Protein AF-A0A946HG63-F1 (afdb_monomer)

Radius of gyration: 29.54 Å; Cα contacts (8 Å, |Δi|>4): 382; chains: 1; bounding box: 55×40×93 Å

Secondary structure (DSSP, 8-state):
-----S-----TT---EEEEETTTTEEEEE-TTHHHHHHHH-SS-HHHHHHTS---SSTTS---EEEE-SSSEEEEEEEE--SSTT--EEEEEEEE---S------HHHHHHHHHHHHHHHHHHHHHHHHHHHHHHHHHHHHHHHTT-HHHHHHHHHHHHHHHHHHHHHHHHHHHTTTT-HHHHHHHHHHHHHTTT-EEEEEE-PPPSHHHHHHHHHHHHHHGGGPPTT-EEEEEEETTEEEEEEES-S--PPP--TTSGGGGTEEEEEETTEEEEEE------

Sequence (284 aa):
MLKLFPQSPSSSDAQHWALWGLDSRSRLAASDGFQEALELCTSEPILAEVLDQHWGQGPDQKEDRSWRLSDDQSLKVCWIQENSQSGAMLLLQMQTNKSAAQRSVSREELVSQLLMLLLPRFLHQLKNHYSVVQNSEEIRQMAMLSADTAMIERCHELGLKGVQRSAALLDSIVSLHGMEFDSIWQAYLSRFQAAKIVLEIDGEVPTGDLWIAALVISLEFARPQLPPESALRISCEKNVIQVHVEGLKSINIPPVQDGFFEEFFNFKTEGVGWVVTRREGESS

pLDDT: mean 80.51, std 16.6, range [25.48, 96.44]

Foldseek 3Di:
DDPDDDPDPPDPFFQWKWKAQLVVRDTPDIHPCNVVVLVVQAPDPVVVVVSPDCCDQDDVVDDFDWAHSHPFKIWTKGWDDDPDPRGTMIMTTIGGPPPVPPPPQDLVNLLVQLCVQCVVVLVVLLVVLVVQLVVLVVQLVVCVVVVVPVSVVVSVVSNVLSVQLNVLSVQLNVQSSVLDQVSNVVSLCSNCVSQQEAEEEADDQADDSLSSSVVVLQSSQVRVVDHHNWYWYWYDDHFKIWIDTPPDQAGDWRPCCPDDNVQFWDWADDGRGTMIGTPDPDDD

Nearest PDB structures (foldseek):
  3ehh-assembly1_B  TM=3.781E-01  e=4.765E-04  Bacillus subtilis
  3ehh-assembly1_A  TM=4.332E-01  e=1.813E-03  Bacillus subtilis
  7tbn-assembly2_B  TM=2.813E-01  e=1.523E-03  synthetic construct
  7tbq-assembly2_B  TM=2.792E-01  e=3.858E-03  synthetic construct
  7tbo-assembly2_B  TM=2.917E-01  e=1.747E-02  synthetic construct

Structure (mmCIF, N/CA/C/O backbone):
data_AF-A0A946HG63-F1
#
_entry.id   AF-A0A946HG63-F1
#
loop_
_atom_site.group_PDB
_atom_site.id
_atom_site.type_symbol
_atom_site.label_atom_id
_atom_site.label_alt_id
_atom_site.label_comp_id
_atom_site.label_asym_id
_atom_site.label_entity_id
_atom_site.label_seq_id
_atom_site.pdbx_PDB_ins_code
_atom_site.Cartn_x
_atom_site.Cartn_y
_atom_site.Cartn_z
_atom_site.occupancy
_atom_site.B_iso_or_equiv
_atom_site.auth_seq_id
_atom_site.auth_comp_id
_atom_site.auth_asym_id
_atom_site.auth_atom_id
_atom_site.pdbx_PDB_model_num
ATOM 1 N N . MET A 1 1 ? 16.354 8.629 58.021 1.00 29.98 1 MET A N 1
ATOM 2 C CA . MET A 1 1 ? 16.544 7.970 56.712 1.00 29.98 1 MET A CA 1
ATOM 3 C C . MET A 1 1 ? 15.149 7.648 56.188 1.00 29.98 1 MET A C 1
ATOM 5 O O . MET A 1 1 ? 14.544 6.688 56.641 1.00 29.98 1 MET A O 1
ATOM 9 N N . LEU A 1 2 ? 14.585 8.558 55.387 1.00 25.48 2 LEU A N 1
ATOM 10 C CA . LEU A 1 2 ? 13.227 8.480 54.837 1.00 25.48 2 LEU A CA 1
ATOM 11 C C . LEU A 1 2 ? 13.181 7.355 53.793 1.00 25.48 2 LEU A C 1
ATOM 13 O O . LEU A 1 2 ? 13.792 7.490 52.735 1.00 25.48 2 LEU A O 1
ATOM 17 N N . LYS A 1 3 ? 12.495 6.245 54.087 1.00 28.61 3 LYS A N 1
ATOM 18 C CA . LYS A 1 3 ? 12.061 5.312 53.042 1.00 28.61 3 LYS A CA 1
ATOM 19 C C . LYS A 1 3 ? 10.736 5.835 52.510 1.00 28.61 3 LYS A C 1
ATOM 21 O O . LYS A 1 3 ? 9.719 5.798 53.190 1.00 28.61 3 LYS A O 1
ATOM 26 N N . LEU A 1 4 ? 10.868 6.449 51.343 1.00 30.72 4 LEU A N 1
ATOM 27 C CA . LEU A 1 4 ? 9.839 7.091 50.550 1.00 30.72 4 LEU A CA 1
ATOM 28 C C . LEU A 1 4 ? 8.740 6.093 50.171 1.00 30.72 4 LEU A C 1
ATOM 30 O O . LEU A 1 4 ? 9.022 4.920 49.934 1.00 30.72 4 LEU A O 1
ATOM 34 N N . PHE A 1 5 ? 7.527 6.640 50.147 1.00 33.62 5 PHE A N 1
ATOM 35 C CA . PHE A 1 5 ? 6.257 6.154 49.618 1.00 33.62 5 PHE A CA 1
ATOM 36 C C . PHE A 1 5 ? 6.342 5.072 48.525 1.00 33.62 5 PHE A C 1
ATOM 38 O O . PHE A 1 5 ? 7.294 5.073 47.737 1.00 33.62 5 PHE A O 1
ATOM 45 N N . PRO A 1 6 ? 5.321 4.195 48.411 1.00 34.53 6 PRO A N 1
ATOM 46 C CA . PRO A 1 6 ? 5.183 3.331 47.246 1.00 34.53 6 PRO A CA 1
ATOM 47 C C . PRO A 1 6 ? 5.302 4.181 45.979 1.00 34.53 6 PRO A C 1
ATOM 49 O O . PRO A 1 6 ? 4.689 5.243 45.866 1.00 34.53 6 PRO A O 1
ATOM 52 N N . GLN A 1 7 ? 6.171 3.739 45.069 1.00 34.53 7 GLN A N 1
ATOM 53 C CA . GLN A 1 7 ? 6.388 4.385 43.783 1.00 34.53 7 GLN A CA 1
ATOM 54 C C . GLN A 1 7 ? 5.042 4.649 43.106 1.00 34.53 7 GLN A C 1
ATOM 56 O O . GLN A 1 7 ? 4.163 3.784 43.120 1.00 34.53 7 GLN A O 1
ATOM 61 N N . SER A 1 8 ? 4.903 5.843 42.527 1.00 38.12 8 SER A N 1
ATOM 62 C CA . SER A 1 8 ? 3.750 6.232 41.723 1.00 38.12 8 SER A CA 1
ATOM 63 C C . SER A 1 8 ? 3.373 5.094 40.765 1.00 38.12 8 SER A C 1
ATOM 65 O O . SER A 1 8 ? 4.266 4.559 40.099 1.00 38.12 8 SER A O 1
ATOM 67 N N . PRO A 1 9 ? 2.090 4.703 40.688 1.00 38.16 9 PRO A N 1
ATOM 68 C CA . PRO A 1 9 ? 1.660 3.630 39.806 1.00 38.16 9 PRO A CA 1
ATOM 69 C C . PRO A 1 9 ? 2.023 4.000 38.367 1.00 38.16 9 PRO A C 1
ATOM 71 O O . PRO A 1 9 ? 1.611 5.032 37.844 1.00 38.16 9 PRO A O 1
ATOM 74 N N . SER A 1 10 ? 2.847 3.163 37.742 1.00 31.55 10 SER A N 1
ATOM 75 C 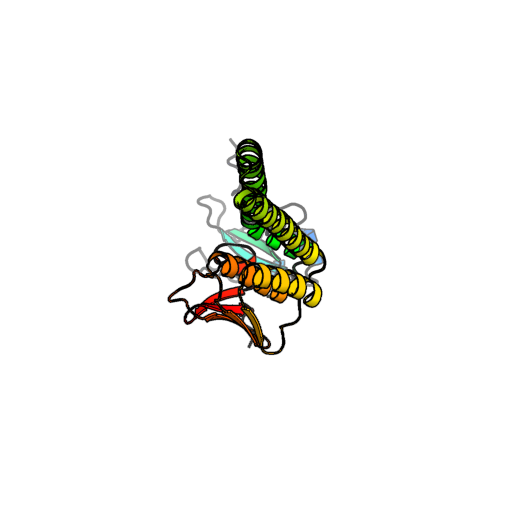CA . SER A 1 10 ? 3.439 3.353 36.418 1.00 31.55 10 SER A CA 1
ATOM 76 C C . SER A 1 10 ? 2.446 3.127 35.268 1.00 31.55 10 SER A C 1
ATOM 78 O O . SER A 1 10 ? 2.786 2.493 34.271 1.00 31.55 10 SER A O 1
ATOM 80 N N . SER A 1 11 ? 1.213 3.616 35.395 1.00 36.41 11 SER A N 1
ATOM 81 C CA . SER A 1 11 ? 0.217 3.628 34.321 1.00 36.41 11 SER 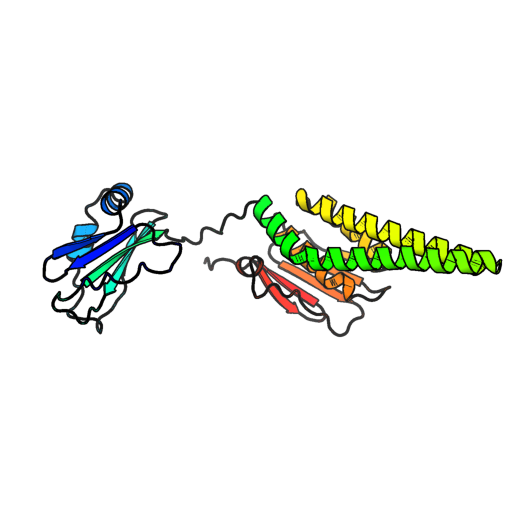A CA 1
ATOM 82 C C . SER A 1 11 ? -0.099 5.073 33.963 1.00 36.41 11 SER A C 1
ATOM 84 O O . SER A 1 11 ? -0.452 5.851 34.848 1.00 36.41 11 SER A O 1
ATOM 86 N N . SER A 1 12 ? -0.013 5.417 32.678 1.00 40.12 12 SER A N 1
ATOM 87 C CA . SER A 1 12 ? -0.239 6.758 32.113 1.00 40.12 12 SER A CA 1
ATOM 88 C C . SER A 1 12 ? -1.588 7.412 32.450 1.00 40.12 12 SER A C 1
ATOM 90 O O . SER A 1 12 ? -1.773 8.582 32.135 1.00 40.12 12 SER A O 1
ATOM 92 N N . ASP A 1 13 ? -2.508 6.688 33.091 1.00 48.22 13 ASP A N 1
ATOM 93 C CA . ASP A 1 13 ? -3.914 7.074 33.238 1.00 48.22 13 ASP A CA 1
ATOM 94 C C . ASP A 1 13 ? -4.300 7.488 34.679 1.00 48.22 13 ASP A C 1
ATOM 96 O O . ASP A 1 13 ? -5.403 7.981 34.890 1.00 48.22 13 ASP A O 1
ATOM 100 N N . ALA A 1 14 ? -3.419 7.345 35.682 1.00 53.34 14 ALA A N 1
ATOM 101 C CA . ALA A 1 14 ? -3.743 7.652 37.087 1.00 53.34 14 ALA A CA 1
ATOM 102 C C . ALA A 1 14 ? -3.147 8.997 37.548 1.00 53.34 14 ALA A C 1
ATOM 104 O O . ALA A 1 14 ? -2.172 9.029 38.300 1.00 53.34 14 ALA A O 1
ATOM 105 N N . GLN A 1 15 ? -3.721 10.119 37.097 1.00 69.44 15 GLN A N 1
ATOM 106 C CA . GLN A 1 15 ? -3.262 11.457 37.511 1.00 69.44 15 GLN A CA 1
ATOM 107 C C . GLN A 1 15 ? -3.707 11.841 38.935 1.00 69.44 15 GLN A C 1
ATOM 109 O O . GLN A 1 15 ? -3.000 12.605 39.591 1.00 69.44 15 GLN A O 1
ATOM 114 N N . HIS A 1 16 ? -4.806 11.265 39.448 1.00 83.25 16 HIS A N 1
ATOM 115 C CA . HIS A 1 16 ? -5.322 11.557 40.790 1.00 83.25 16 HIS A CA 1
ATOM 116 C C . HIS A 1 16 ? -5.502 10.291 41.644 1.00 83.25 16 HIS A C 1
ATOM 118 O O . HIS A 1 16 ? -6.230 9.368 41.271 1.00 83.25 16 HIS A O 1
ATOM 124 N N . TRP A 1 17 ? -4.860 10.248 42.814 1.00 86.44 17 TRP A N 1
ATOM 125 C CA . TRP A 1 17 ? -4.925 9.126 43.755 1.00 86.44 17 TRP A CA 1
ATOM 126 C C . TRP A 1 17 ? -4.882 9.572 45.224 1.00 86.44 17 TRP A C 1
ATOM 128 O O . TRP A 1 17 ? -4.359 10.636 45.551 1.00 86.44 17 TRP A O 1
ATOM 138 N N . ALA A 1 18 ? -5.379 8.723 46.125 1.00 86.31 18 ALA A N 1
ATOM 139 C CA . ALA A 1 18 ? -5.252 8.876 47.571 1.00 86.31 18 ALA A CA 1
ATOM 140 C C . ALA A 1 18 ? -5.042 7.531 48.277 1.00 86.31 18 ALA A C 1
ATOM 142 O O . ALA A 1 18 ? -5.597 6.509 47.885 1.00 86.31 18 ALA A O 1
ATOM 143 N N . LEU A 1 19 ? -4.252 7.551 49.346 1.00 85.38 19 LEU A N 1
ATOM 144 C CA . LEU A 1 19 ? -4.075 6.450 50.285 1.00 85.38 19 LEU A CA 1
ATOM 145 C C . LEU A 1 19 ? -4.873 6.729 51.553 1.00 85.38 19 LEU A C 1
ATOM 147 O O . LEU A 1 19 ? -4.742 7.801 52.155 1.00 85.38 19 LEU A O 1
ATOM 151 N N . TRP A 1 20 ? -5.657 5.747 51.980 1.00 85.12 20 TRP A N 1
ATOM 152 C CA . TRP A 1 20 ? -6.519 5.845 53.150 1.00 85.12 20 TRP A CA 1
ATOM 153 C C . TRP A 1 20 ? -6.256 4.708 54.130 1.00 85.12 20 TRP A C 1
ATOM 155 O O . TRP A 1 20 ? -6.215 3.545 53.733 1.00 85.12 20 TRP A O 1
ATOM 165 N N . GLY A 1 21 ? -6.101 5.041 55.411 1.00 80.69 21 GLY A N 1
ATOM 166 C CA . GLY A 1 21 ? -6.029 4.053 56.484 1.00 80.69 21 GLY A CA 1
ATOM 167 C C . GLY A 1 21 ? -7.433 3.611 56.882 1.00 80.69 21 GLY A C 1
ATOM 168 O O . GLY A 1 21 ? -8.260 4.449 57.245 1.00 80.69 21 GLY A O 1
ATOM 169 N N . LEU A 1 22 ? -7.714 2.310 56.822 1.00 73.12 22 LEU A N 1
ATOM 170 C CA . LEU A 1 22 ? -9.017 1.757 57.209 1.00 73.12 22 LEU A CA 1
ATOM 171 C C . LEU A 1 22 ? -9.232 1.832 58.722 1.00 73.12 22 LEU A C 1
ATOM 173 O O . LEU A 1 22 ? -10.297 2.248 59.173 1.00 73.12 22 LEU A O 1
ATOM 177 N N . ASP A 1 23 ? -8.194 1.513 59.497 1.00 73.19 23 ASP A N 1
ATOM 178 C CA . ASP A 1 23 ? -8.261 1.499 60.962 1.00 73.19 23 ASP A CA 1
ATOM 179 C C . ASP A 1 23 ? -8.358 2.917 61.549 1.00 73.19 23 ASP A C 1
ATOM 181 O O . ASP A 1 23 ? -9.073 3.156 62.521 1.00 73.19 23 ASP A O 1
ATOM 185 N N . SER A 1 24 ? -7.664 3.884 60.941 1.00 71.12 24 SER A N 1
ATOM 186 C CA . SER A 1 24 ? -7.657 5.285 61.377 1.00 71.12 24 SER A CA 1
ATOM 187 C C . SER A 1 24 ? -8.761 6.135 60.746 1.00 71.12 24 SER A C 1
ATOM 189 O O . SER A 1 24 ? -8.959 7.277 61.164 1.00 71.12 24 SER A O 1
ATOM 191 N N . ARG A 1 25 ? -9.437 5.615 59.708 1.00 72.19 25 ARG A N 1
ATOM 192 C CA . ARG A 1 25 ? -10.346 6.358 58.816 1.00 72.19 25 ARG A CA 1
ATOM 193 C C . ARG A 1 25 ? -9.770 7.700 58.350 1.00 72.19 25 ARG A C 1
ATOM 195 O O . ARG A 1 25 ? -10.518 8.642 58.092 1.00 72.19 25 ARG A O 1
ATOM 202 N N . SER A 1 26 ? -8.451 7.795 58.203 1.00 78.44 26 SER A N 1
ATOM 203 C CA . SER A 1 26 ? -7.768 9.035 57.837 1.00 78.44 26 SER A CA 1
ATOM 204 C C . SER A 1 26 ? -7.004 8.906 56.524 1.00 78.44 26 SER A C 1
ATOM 206 O O . SER A 1 26 ? -6.446 7.856 56.196 1.00 78.44 26 SER A O 1
ATOM 208 N N . ARG A 1 27 ? -6.949 10.013 55.778 1.00 82.56 27 ARG A N 1
ATOM 209 C CA . ARG A 1 27 ? -6.103 10.135 54.589 1.00 82.56 27 ARG A CA 1
ATOM 210 C C . ARG A 1 27 ? -4.639 10.138 55.007 1.00 82.56 27 ARG A C 1
ATOM 212 O O . ARG A 1 27 ? -4.226 10.990 55.791 1.00 82.56 27 ARG A O 1
ATOM 219 N N . LEU A 1 28 ? -3.863 9.215 54.455 1.00 81.56 28 LEU A N 1
ATOM 220 C CA . LEU A 1 28 ? -2.434 9.076 54.736 1.00 81.56 28 LEU A CA 1
ATOM 221 C C . LEU A 1 28 ? -1.588 9.846 53.718 1.00 81.56 28 LEU A C 1
ATOM 223 O O . LEU A 1 28 ? -0.599 10.475 54.084 1.00 81.56 28 LEU A O 1
ATOM 227 N N . ALA A 1 29 ? -1.995 9.822 52.446 1.00 83.12 29 ALA A N 1
ATOM 228 C CA . ALA A 1 29 ? -1.358 10.562 51.359 1.00 83.12 29 ALA A CA 1
ATOM 229 C C . ALA A 1 29 ? -2.337 10.774 50.197 1.00 83.12 29 ALA A C 1
ATOM 231 O O . ALA A 1 29 ? -3.335 10.064 50.095 1.00 83.12 29 ALA A O 1
ATOM 232 N N . ALA A 1 30 ? -2.052 11.729 49.316 1.00 82.81 30 ALA A N 1
ATOM 233 C CA . ALA A 1 30 ? -2.765 11.908 48.055 1.00 82.81 30 ALA A CA 1
ATOM 234 C C . ALA A 1 30 ? -1.897 12.653 47.040 1.00 82.81 30 ALA A C 1
ATOM 236 O O . ALA A 1 30 ? -0.971 13.366 47.427 1.00 82.81 30 ALA A O 1
ATOM 237 N N . SER A 1 31 ? -2.218 12.501 45.757 1.00 83.38 31 SER A N 1
ATOM 238 C CA . SER A 1 31 ? -1.746 13.399 44.706 1.00 83.38 31 SER A CA 1
ATOM 239 C C . SER A 1 31 ? -2.340 14.796 44.881 1.00 83.38 31 SER A C 1
ATOM 241 O O . SER A 1 31 ? -3.481 14.936 45.336 1.00 83.38 31 SER A O 1
ATOM 243 N N . ASP A 1 32 ? -1.618 15.812 44.415 1.00 76.94 32 ASP A N 1
ATOM 244 C CA . ASP A 1 32 ? -2.139 17.175 44.314 1.00 76.94 32 ASP A CA 1
ATOM 245 C C . ASP A 1 32 ? -3.449 17.192 43.502 1.00 76.94 32 ASP A C 1
ATOM 247 O O . ASP A 1 32 ? -3.573 16.525 42.471 1.00 76.94 32 ASP A O 1
ATOM 251 N N . GLY A 1 33 ? -4.457 17.917 43.991 1.00 75.81 33 GLY A N 1
ATOM 252 C CA . GLY A 1 33 ? -5.737 18.069 43.296 1.00 75.81 33 GLY A CA 1
ATOM 253 C C . GLY A 1 33 ? -6.718 16.893 43.414 1.00 75.81 33 GLY A C 1
ATOM 254 O O . GLY A 1 33 ? -7.768 16.941 42.784 1.00 75.81 33 GLY A O 1
ATOM 255 N N . PHE A 1 34 ? -6.413 15.823 44.168 1.00 82.44 34 PHE A N 1
ATOM 256 C CA . PHE A 1 34 ? -7.311 14.655 44.262 1.00 82.44 34 PHE A CA 1
ATOM 257 C C . PHE A 1 34 ? -8.693 15.002 44.835 1.00 82.44 34 PHE A C 1
ATOM 259 O O . PHE A 1 34 ? -9.703 14.512 44.339 1.00 82.44 34 PHE A O 1
ATOM 266 N N . GLN A 1 35 ? -8.742 15.825 45.888 1.00 81.69 35 GLN A N 1
ATOM 267 C CA . GLN A 1 35 ? -10.004 16.176 46.544 1.00 81.69 35 GLN A CA 1
ATOM 268 C C . GLN A 1 35 ? -10.867 17.032 45.616 1.00 81.69 35 GLN A C 1
ATOM 270 O O . GLN A 1 35 ? -12.049 16.756 45.447 1.00 81.69 35 GLN A O 1
ATOM 275 N N . GLU A 1 36 ? -10.248 18.017 44.969 1.00 80.19 36 GLU A N 1
ATOM 276 C CA . GLU A 1 36 ? -10.888 18.897 44.001 1.00 80.19 36 GLU A CA 1
ATOM 277 C C . GLU A 1 36 ? -11.402 18.104 42.792 1.00 80.19 36 GLU A C 1
ATOM 279 O O . GLU A 1 36 ? -12.536 18.297 42.365 1.00 80.19 36 GLU A O 1
ATOM 284 N N . ALA A 1 37 ? -10.604 17.169 42.267 1.00 76.88 37 ALA A N 1
ATOM 285 C CA . ALA A 1 37 ? -11.005 16.310 41.156 1.00 76.88 37 ALA A CA 1
ATOM 286 C C . ALA A 1 37 ? -12.198 15.415 41.524 1.00 76.88 37 ALA A C 1
ATOM 288 O O . ALA A 1 37 ? -13.128 15.272 40.728 1.00 76.88 37 ALA A O 1
ATOM 289 N N . LEU A 1 38 ? -12.207 14.850 42.735 1.00 81.62 38 LEU A N 1
ATOM 290 C CA . LEU A 1 38 ? -13.315 14.027 43.209 1.00 81.62 38 LEU A CA 1
ATOM 291 C C . LEU A 1 38 ? -14.598 14.859 43.364 1.00 81.62 38 LEU A C 1
ATOM 293 O O . LEU A 1 38 ? -15.641 14.454 42.864 1.00 81.62 38 LEU A O 1
ATOM 297 N N . GLU A 1 39 ? -14.515 16.038 43.984 1.00 80.88 39 GLU A N 1
ATOM 298 C CA . GLU A 1 39 ? -15.648 16.962 44.164 1.00 80.88 39 GLU A CA 1
ATOM 299 C C . GLU A 1 39 ? -16.208 17.496 42.837 1.00 80.88 39 GLU A C 1
ATOM 301 O O . GLU A 1 39 ? -17.406 17.742 42.728 1.00 80.88 39 GLU A O 1
ATOM 306 N N . LEU A 1 40 ? -15.372 17.637 41.804 1.00 76.88 40 LEU A N 1
ATOM 307 C CA . LEU A 1 40 ? -15.825 18.001 40.457 1.00 76.88 40 LEU A CA 1
ATOM 308 C C . LEU A 1 40 ? -16.623 16.882 39.777 1.00 76.88 40 LEU A C 1
ATOM 310 O O . LEU A 1 40 ? -17.484 17.169 38.946 1.00 76.88 40 LEU A O 1
ATOM 314 N N . CYS A 1 41 ? -16.329 15.622 40.103 1.00 70.25 41 CYS A N 1
ATOM 315 C CA . CYS A 1 41 ? -16.917 14.466 39.430 1.00 70.25 41 CYS A CA 1
ATOM 316 C C . CYS A 1 41 ? -18.145 13.892 40.147 1.00 70.25 41 CYS A C 1
ATOM 318 O O . CYS A 1 41 ? -18.824 13.055 39.565 1.00 70.25 41 CYS A O 1
ATOM 320 N N . THR A 1 42 ? -18.444 14.301 41.383 1.00 68.94 42 THR A N 1
ATOM 321 C CA . THR A 1 42 ? -19.609 13.809 42.134 1.00 68.94 42 THR A CA 1
ATOM 322 C C . THR A 1 42 ? -20.300 14.918 42.924 1.00 68.94 42 THR A C 1
ATOM 324 O O . THR A 1 42 ? -19.659 15.721 43.593 1.00 68.94 42 THR A O 1
ATOM 327 N N . SER A 1 43 ? -21.635 14.931 42.896 1.00 58.53 43 SER A N 1
ATOM 328 C CA . SER A 1 43 ? -22.469 15.787 43.754 1.00 58.53 43 SER A CA 1
ATOM 329 C C . SER A 1 43 ? -22.780 15.165 45.121 1.00 58.53 43 SER A C 1
ATOM 331 O O . SER A 1 43 ? -23.297 15.847 46.005 1.00 58.53 43 SER A O 1
ATOM 333 N N . GLU A 1 44 ? -22.500 13.872 45.294 1.00 61.97 44 GLU A N 1
ATOM 334 C CA . GLU A 1 44 ? -22.749 13.105 46.518 1.00 61.97 44 GLU A CA 1
ATOM 335 C C . GLU A 1 44 ? -21.434 12.771 47.241 1.00 61.97 44 GLU A C 1
ATOM 337 O O . GLU A 1 44 ? -20.377 12.708 46.599 1.00 61.97 44 GLU A O 1
ATOM 342 N N . PRO A 1 45 ? -21.453 12.530 48.569 1.00 70.38 45 PRO A N 1
ATOM 343 C CA . PRO A 1 45 ? -20.255 12.203 49.337 1.00 70.38 45 PRO A CA 1
ATOM 344 C C . PRO A 1 45 ? -19.817 10.743 49.104 1.00 70.38 45 PRO A C 1
ATOM 346 O O . PRO A 1 45 ? -19.720 9.959 50.047 1.00 70.38 45 PRO A O 1
ATOM 349 N N . ILE A 1 46 ? -19.502 10.388 47.852 1.00 76.50 46 ILE A N 1
ATOM 350 C CA . ILE A 1 46 ? -19.040 9.056 47.423 1.00 76.50 46 ILE A CA 1
ATOM 351 C C . ILE A 1 46 ? -17.879 8.555 48.283 1.00 76.50 46 ILE A C 1
ATOM 353 O O . ILE A 1 46 ? -17.791 7.369 48.581 1.00 76.50 46 ILE A O 1
ATOM 357 N N . LEU A 1 47 ? -16.999 9.451 48.741 1.00 78.19 47 LEU A N 1
ATOM 358 C CA . LEU A 1 47 ? -15.878 9.073 49.597 1.00 78.19 47 LEU A CA 1
ATOM 359 C C . LEU A 1 47 ? -16.341 8.434 50.916 1.00 78.19 47 LEU A C 1
ATOM 361 O O . LEU A 1 47 ? -15.742 7.460 51.359 1.00 78.19 47 LEU A O 1
ATOM 365 N N . ALA A 1 48 ? -17.405 8.952 51.535 1.00 76.69 48 ALA A N 1
ATOM 366 C CA . ALA A 1 48 ? -17.948 8.374 52.762 1.00 76.69 48 ALA A CA 1
ATOM 367 C C . ALA A 1 48 ? -18.569 6.998 52.486 1.00 76.69 48 ALA A C 1
ATOM 369 O O . ALA A 1 48 ? -18.287 6.044 53.205 1.00 76.69 48 ALA A O 1
ATOM 370 N N . GLU A 1 49 ? -19.325 6.877 51.393 1.00 81.12 49 GLU A N 1
ATOM 371 C CA . GLU A 1 49 ? -19.934 5.613 50.971 1.00 81.12 49 GLU A CA 1
ATOM 372 C C . GLU A 1 49 ? -18.887 4.528 50.690 1.00 81.12 49 GLU A C 1
ATOM 374 O O . GLU A 1 49 ? -19.054 3.382 51.108 1.00 81.12 49 GLU A O 1
ATOM 379 N N . VAL A 1 50 ? -17.791 4.895 50.022 1.00 81.75 50 VAL A N 1
ATOM 380 C CA . VAL A 1 50 ? -16.646 4.023 49.742 1.00 81.75 50 VAL A CA 1
ATOM 381 C C . VAL A 1 50 ? -15.988 3.567 51.040 1.00 81.75 50 VAL A C 1
ATOM 383 O O . VAL A 1 50 ? -15.712 2.382 51.203 1.00 81.75 50 VAL A O 1
ATOM 386 N N . LEU A 1 51 ? -15.737 4.481 51.978 1.00 78.25 51 LEU A N 1
ATOM 387 C CA . LEU A 1 51 ? -15.039 4.171 53.229 1.00 78.25 51 LEU A CA 1
ATOM 388 C C . LEU A 1 51 ? -15.898 3.392 54.234 1.00 78.25 51 LEU A C 1
ATOM 390 O O . LEU A 1 51 ? -15.347 2.671 55.065 1.00 78.25 51 LEU A O 1
ATOM 394 N N . ASP A 1 52 ? -17.224 3.504 54.157 1.00 79.94 52 ASP A N 1
ATOM 395 C CA . ASP A 1 52 ? -18.152 2.760 55.014 1.00 79.94 52 ASP A CA 1
ATOM 396 C C . ASP A 1 52 ? -18.458 1.339 54.502 1.00 79.94 52 ASP A C 1
ATOM 398 O O . ASP A 1 52 ? -19.107 0.557 55.204 1.00 79.94 52 ASP A O 1
ATOM 402 N N . GLN A 1 53 ? -17.952 0.951 53.324 1.00 79.19 53 GLN A N 1
ATOM 403 C CA . GLN A 1 53 ? -18.068 -0.430 52.851 1.00 79.19 53 GLN A CA 1
ATOM 404 C C . GLN A 1 53 ? -17.349 -1.424 53.772 1.00 79.19 53 GLN A C 1
ATOM 406 O O . GLN A 1 53 ? -16.294 -1.154 54.348 1.00 79.19 53 GLN A O 1
ATOM 411 N N . HIS A 1 54 ? -17.891 -2.641 53.847 1.00 75.56 54 HIS A N 1
ATOM 412 C CA . HIS A 1 54 ? -17.207 -3.765 54.483 1.00 75.56 54 HIS A CA 1
ATOM 413 C C . HIS A 1 54 ? -16.081 -4.281 53.579 1.00 75.56 54 HIS A C 1
ATOM 415 O O . HIS A 1 54 ? -16.293 -5.143 52.729 1.00 75.56 54 HIS A O 1
ATOM 421 N N . TRP A 1 55 ? -14.877 -3.748 53.779 1.00 72.31 55 TRP A N 1
ATOM 422 C CA . TRP A 1 55 ? -13.687 -4.099 52.999 1.00 72.31 55 TRP A CA 1
ATOM 423 C C . TRP A 1 55 ? -13.026 -5.429 53.400 1.00 72.31 55 TRP A C 1
ATOM 425 O O . TRP A 1 55 ? -12.120 -5.884 52.708 1.00 72.31 55 TRP A O 1
ATOM 435 N N . GLY A 1 56 ? -13.492 -6.075 54.475 1.00 64.25 56 GLY A N 1
ATOM 436 C CA . GLY A 1 56 ? -12.899 -7.301 55.021 1.00 64.25 56 GLY A CA 1
ATOM 437 C C . GLY A 1 56 ? -11.684 -7.028 55.917 1.00 64.25 56 GLY A C 1
ATOM 438 O O . GLY A 1 56 ? -11.269 -5.886 56.096 1.00 64.25 56 GLY A O 1
ATOM 439 N N . GLN A 1 57 ? -11.125 -8.082 56.522 1.00 59.47 57 GLN A N 1
ATOM 440 C CA . GLN A 1 57 ? -9.977 -7.979 57.445 1.00 59.47 57 GLN A CA 1
ATOM 441 C C . GLN A 1 57 ? -8.625 -8.299 56.790 1.00 59.47 57 GLN A C 1
ATOM 443 O O . GLN A 1 57 ? -7.633 -8.504 57.490 1.00 59.47 57 GLN A O 1
ATOM 448 N N . GLY A 1 58 ? -8.551 -8.358 55.457 1.00 54.78 58 GLY A N 1
ATOM 449 C CA . GLY A 1 58 ? -7.268 -8.583 54.810 1.00 54.78 58 GLY A CA 1
ATOM 450 C C . GLY A 1 58 ? -7.291 -8.906 53.316 1.00 54.78 58 GLY A C 1
ATOM 451 O O . GLY A 1 58 ? -8.348 -9.099 52.714 1.00 54.78 58 GLY A O 1
ATOM 452 N N . PRO A 1 59 ? -6.087 -9.015 52.726 1.00 50.53 59 PRO A N 1
ATOM 453 C CA . PRO A 1 59 ? -5.851 -9.194 51.296 1.00 50.53 59 PRO A CA 1
ATOM 454 C C . PRO A 1 59 ? -6.343 -10.522 50.691 1.00 50.53 59 PRO A C 1
ATOM 456 O O . PRO A 1 59 ? -6.186 -10.718 49.488 1.00 50.53 59 PRO A O 1
ATOM 459 N N . ASP A 1 60 ? -6.923 -11.424 51.477 1.00 51.53 60 ASP A N 1
ATOM 460 C CA . ASP A 1 60 ? -7.410 -12.727 51.002 1.00 51.53 60 ASP A CA 1
ATOM 461 C C . ASP A 1 60 ? -8.938 -12.743 50.787 1.00 51.53 60 ASP A C 1
ATOM 463 O O . ASP A 1 60 ? -9.494 -13.737 50.331 1.00 51.53 60 ASP A O 1
ATOM 467 N N . GLN A 1 61 ? -9.619 -11.622 51.068 1.00 54.56 61 GLN A N 1
ATOM 468 C CA . GLN A 1 61 ? -11.051 -11.393 50.798 1.00 54.56 61 GLN A CA 1
ATOM 469 C C . GLN A 1 61 ? -11.271 -10.337 49.689 1.00 54.56 61 GLN A C 1
ATOM 471 O O . GLN A 1 61 ? -12.319 -9.700 49.628 1.00 54.56 61 GLN A O 1
ATOM 476 N N . LYS A 1 62 ? -10.255 -10.120 48.838 1.00 57.62 62 LYS A N 1
ATOM 477 C CA . LYS A 1 62 ? -10.157 -9.021 47.862 1.00 57.62 62 LYS A CA 1
ATOM 478 C C . LYS A 1 62 ? -11.217 -9.075 46.766 1.00 57.62 62 LYS A C 1
ATOM 480 O O . LYS A 1 62 ? -11.169 -9.939 45.895 1.00 57.62 62 LYS A O 1
ATOM 485 N N . GLU A 1 63 ? -12.022 -8.027 46.705 1.00 60.88 63 GLU A N 1
ATOM 486 C CA . GLU A 1 63 ? -12.572 -7.534 45.448 1.00 60.88 63 GLU A CA 1
ATOM 487 C C . GLU A 1 63 ? -12.044 -6.115 45.254 1.00 60.88 63 GLU A C 1
ATOM 489 O O . GLU A 1 63 ? -12.308 -5.233 46.074 1.00 60.88 63 GLU A O 1
ATOM 494 N N . ASP A 1 64 ? -11.277 -5.898 44.185 1.00 71.50 64 ASP A N 1
ATOM 495 C CA . ASP A 1 64 ? -11.120 -4.551 43.642 1.00 71.50 64 ASP A CA 1
ATOM 496 C C . ASP A 1 64 ? -12.524 -4.056 43.288 1.00 71.50 64 ASP A C 1
ATOM 498 O O . ASP A 1 64 ? -13.275 -4.750 42.597 1.00 71.50 64 ASP A O 1
ATOM 502 N N . ARG A 1 65 ? -12.892 -2.868 43.767 1.00 77.38 65 ARG A N 1
ATOM 503 C CA . ARG A 1 65 ? -14.214 -2.294 43.504 1.00 77.38 65 ARG A CA 1
ATOM 504 C C . ARG A 1 65 ? -14.073 -0.948 42.827 1.00 77.38 65 ARG A C 1
ATOM 506 O O . ARG A 1 65 ? -13.135 -0.202 43.100 1.00 77.38 65 ARG A O 1
ATOM 513 N N . SER A 1 66 ? -15.029 -0.648 41.962 1.00 81.56 66 SER A N 1
ATOM 514 C CA . SER A 1 66 ? -15.074 0.607 41.224 1.00 81.56 66 SER A CA 1
ATOM 515 C C . SER A 1 66 ? -16.421 1.279 41.431 1.00 81.56 66 SER A C 1
ATOM 517 O O . SER A 1 66 ? -17.462 0.646 41.268 1.00 81.56 66 SER A O 1
ATOM 519 N N . TRP A 1 67 ? -16.391 2.570 41.746 1.00 82.62 67 TRP A N 1
ATOM 520 C CA . TRP A 1 67 ? -17.572 3.427 41.806 1.00 82.62 67 TRP A CA 1
ATOM 521 C C . TRP A 1 67 ? -17.602 4.321 40.587 1.00 82.62 67 TRP A C 1
ATOM 523 O O . TRP A 1 67 ? -16.596 4.932 40.235 1.00 82.62 67 TRP A O 1
ATOM 533 N N . ARG A 1 68 ? -18.758 4.424 39.941 1.00 80.69 68 ARG A N 1
ATOM 534 C CA . ARG A 1 68 ? -18.948 5.392 38.864 1.00 80.69 68 ARG A CA 1
ATOM 535 C C . ARG A 1 68 ? -19.035 6.789 39.478 1.00 80.69 68 ARG A C 1
ATOM 537 O O . ARG A 1 68 ? -19.853 6.999 40.364 1.00 80.69 68 ARG A O 1
ATOM 544 N N . LEU A 1 69 ? -18.191 7.708 39.012 1.00 79.94 69 LEU A N 1
ATOM 545 C CA . LEU A 1 69 ? -18.241 9.119 39.403 1.00 79.94 69 LEU A CA 1
ATOM 546 C C . LEU A 1 69 ? -19.066 9.904 38.375 1.00 79.94 69 LEU A C 1
ATOM 548 O O . LEU A 1 69 ? -20.072 10.514 38.711 1.00 79.94 69 LEU A O 1
ATOM 552 N N . SER A 1 70 ? -18.690 9.783 37.101 1.00 74.25 70 SER A N 1
ATOM 553 C CA . SER A 1 70 ? -19.348 10.403 35.946 1.00 74.25 70 SER A CA 1
ATOM 554 C C . SER A 1 70 ? -19.478 9.394 34.792 1.00 74.25 70 SER A C 1
ATOM 556 O O . SER A 1 70 ? -19.222 8.195 34.945 1.00 74.25 70 SER A O 1
ATOM 558 N N . ASP A 1 71 ? -19.887 9.858 33.609 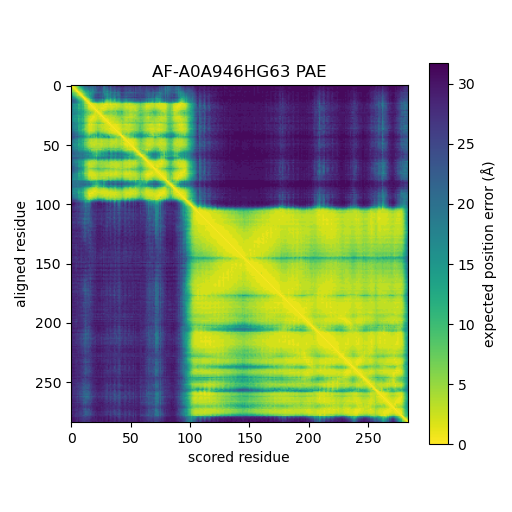1.00 66.94 71 ASP A N 1
ATOM 559 C CA . ASP A 1 71 ? -19.917 9.036 32.391 1.00 66.94 71 ASP A CA 1
ATOM 560 C C . ASP A 1 71 ? -18.520 8.587 31.936 1.00 66.94 71 ASP A C 1
ATOM 562 O O . ASP A 1 71 ? -18.366 7.508 31.363 1.00 66.94 71 ASP A O 1
ATOM 566 N N . ASP A 1 72 ? -17.496 9.377 32.245 1.00 70.56 72 ASP A N 1
ATOM 567 C CA . ASP A 1 72 ? -16.118 9.214 31.788 1.00 70.56 72 ASP A CA 1
ATOM 568 C C . ASP A 1 72 ? -15.116 8.966 32.925 1.00 70.56 72 ASP A C 1
ATOM 570 O O . ASP A 1 72 ? -13.939 8.773 32.644 1.00 70.56 72 ASP A O 1
ATOM 574 N N . GLN A 1 73 ? -15.549 8.923 34.191 1.00 78.44 73 GLN A N 1
ATOM 575 C CA . GLN A 1 73 ? -14.678 8.698 35.352 1.00 78.44 73 GLN A CA 1
ATOM 576 C C . GLN A 1 73 ? -15.252 7.655 36.317 1.00 78.44 73 GLN A C 1
ATOM 578 O O . GLN A 1 73 ? -16.443 7.654 36.648 1.00 78.44 73 GLN A O 1
ATOM 583 N N . SER A 1 74 ? -14.387 6.789 36.836 1.00 83.44 74 SER A N 1
ATOM 584 C CA . SER A 1 74 ? -14.648 5.966 38.015 1.00 83.44 74 SER A CA 1
ATOM 585 C C . SER A 1 74 ? -13.586 6.168 39.081 1.00 83.44 74 SER A C 1
ATOM 587 O O . SER A 1 74 ? -12.463 6.594 38.824 1.00 83.44 74 SER A O 1
ATOM 589 N N . LEU A 1 75 ? -13.955 5.836 40.308 1.00 85.88 75 LEU A N 1
ATOM 590 C CA . LEU A 1 75 ? -13.047 5.693 41.424 1.00 85.88 75 LEU A CA 1
ATOM 591 C C . LEU A 1 75 ? -12.783 4.207 41.626 1.00 85.88 75 LEU A C 1
ATOM 593 O O . LEU A 1 75 ? -13.639 3.491 42.150 1.00 85.88 75 LEU A O 1
ATOM 597 N N . LYS A 1 76 ? -11.607 3.742 41.208 1.00 85.50 76 LYS A N 1
ATOM 598 C CA . LYS A 1 76 ? -11.139 2.393 41.515 1.00 85.50 76 LYS A CA 1
ATOM 599 C C . LYS A 1 76 ? -10.539 2.380 42.913 1.00 85.50 76 LYS A C 1
ATOM 601 O O . LYS A 1 76 ? -9.733 3.242 43.259 1.00 85.50 76 LYS A O 1
ATOM 606 N N . VAL A 1 77 ? -10.908 1.385 43.705 1.00 84.56 77 VAL A N 1
ATOM 607 C CA . VAL A 1 77 ? -10.424 1.209 45.068 1.00 84.56 77 VAL A CA 1
ATOM 608 C C . VAL A 1 77 ? -9.772 -0.156 45.183 1.00 84.56 77 VAL A C 1
ATOM 610 O O . VAL A 1 77 ? -10.412 -1.193 44.998 1.00 84.56 77 VAL A O 1
ATOM 613 N N . CYS A 1 78 ? -8.477 -0.130 45.469 1.00 81.00 78 CYS A N 1
ATOM 614 C CA . CYS A 1 78 ? -7.627 -1.304 45.561 1.00 81.00 78 CYS A CA 1
ATOM 615 C C . CYS A 1 78 ? -7.110 -1.445 46.989 1.00 81.00 78 CYS A C 1
ATOM 617 O O . CYS A 1 78 ? -6.706 -0.470 47.624 1.00 81.00 78 CYS A O 1
ATOM 619 N N . TRP A 1 79 ? -7.037 -2.676 47.474 1.00 77.12 79 TRP A N 1
ATOM 620 C CA . TRP A 1 79 ? -6.355 -2.974 48.728 1.00 77.12 79 TRP A CA 1
ATOM 621 C C . TRP A 1 79 ? -4.835 -2.873 48.566 1.00 77.12 79 TRP A C 1
ATOM 623 O O . TRP A 1 79 ? -4.268 -3.486 47.660 1.00 77.12 79 TRP A O 1
ATOM 633 N N . ILE A 1 80 ? -4.161 -2.170 49.481 1.00 71.56 80 ILE A N 1
ATOM 634 C CA . ILE A 1 80 ? -2.696 -2.177 49.574 1.00 71.56 80 ILE A CA 1
ATOM 635 C C . ILE A 1 80 ? -2.262 -2.861 50.862 1.00 71.56 80 ILE A C 1
ATOM 637 O O . ILE A 1 80 ? -2.650 -2.477 51.963 1.00 71.56 80 ILE A O 1
ATOM 641 N N . GLN A 1 81 ? -1.395 -3.860 50.711 1.00 62.88 81 GLN A N 1
ATOM 642 C CA . GLN A 1 81 ? -0.688 -4.482 51.819 1.00 62.88 81 GLN A CA 1
ATOM 643 C C . GLN A 1 81 ? 0.662 -3.781 52.002 1.00 62.88 81 GLN A C 1
ATOM 645 O O . GLN A 1 81 ? 1.552 -3.937 51.167 1.00 62.88 81 GLN A O 1
ATOM 650 N N . GLU A 1 82 ? 0.847 -3.041 53.097 1.00 56.16 82 GLU A N 1
ATOM 651 C CA . GLU A 1 82 ? 2.200 -2.744 53.575 1.00 56.16 82 GLU A CA 1
ATOM 652 C C . GLU A 1 82 ? 2.618 -3.751 54.646 1.00 56.16 82 GLU A C 1
ATOM 654 O O . GLU A 1 82 ? 1.868 -4.069 55.564 1.00 56.16 82 GLU A O 1
ATOM 659 N N . ASN A 1 83 ? 3.878 -4.183 54.581 1.00 50.41 83 ASN A N 1
ATOM 660 C CA . ASN A 1 83 ? 4.577 -4.869 55.673 1.00 50.41 83 ASN A CA 1
ATOM 661 C C . ASN A 1 83 ? 4.975 -3.889 56.803 1.00 50.41 83 ASN A C 1
ATOM 663 O O . ASN A 1 83 ? 6.073 -3.985 57.355 1.00 50.41 83 ASN A O 1
ATOM 667 N N . SER A 1 84 ? 4.135 -2.903 57.120 1.00 49.47 84 SER A N 1
ATOM 668 C CA . SER A 1 84 ? 4.445 -1.827 58.064 1.00 49.47 84 SER A CA 1
ATOM 669 C C . SER A 1 84 ? 3.387 -1.734 59.170 1.00 49.47 84 SER A C 1
ATOM 671 O O . SER A 1 84 ? 2.289 -2.273 59.066 1.00 49.47 84 SER A O 1
ATOM 673 N N . GLN A 1 85 ? 3.735 -1.059 60.265 1.00 54.22 85 GLN A N 1
ATOM 674 C CA . GLN A 1 85 ? 2.920 -0.905 61.479 1.00 54.22 85 GLN A CA 1
ATOM 675 C C . GLN A 1 85 ? 1.610 -0.106 61.280 1.00 54.22 85 GLN A C 1
ATOM 677 O O . GLN A 1 85 ? 0.922 0.165 62.260 1.00 54.22 85 GLN A O 1
ATOM 682 N N . SER A 1 86 ? 1.275 0.287 60.047 1.00 54.97 86 SER A N 1
ATOM 683 C CA . SER A 1 86 ? 0.213 1.252 59.731 1.00 54.97 86 SER A CA 1
ATOM 684 C C . SER A 1 86 ? -1.164 0.639 59.432 1.00 54.97 86 SER A C 1
ATOM 686 O O . SER A 1 86 ? -2.096 1.382 59.133 1.00 54.97 86 SER A O 1
ATOM 688 N N . GLY A 1 87 ? -1.325 -0.681 59.561 1.00 65.50 87 GLY A N 1
ATOM 689 C CA . GLY A 1 87 ? -2.630 -1.339 59.433 1.00 65.50 87 GLY A CA 1
ATOM 690 C C . GLY A 1 87 ? -3.132 -1.465 57.991 1.00 65.50 87 GLY A C 1
ATOM 691 O O . GLY A 1 87 ? -2.375 -1.342 57.027 1.00 65.50 87 GLY A O 1
ATOM 692 N N . ALA A 1 88 ? -4.419 -1.778 57.848 1.00 73.00 88 ALA A N 1
ATOM 693 C CA . ALA A 1 88 ? -5.065 -1.999 56.556 1.00 73.00 88 ALA A CA 1
ATOM 694 C C . ALA A 1 88 ? -5.229 -0.686 55.765 1.00 73.00 88 ALA A C 1
ATOM 696 O O . ALA A 1 88 ? -5.681 0.321 56.315 1.00 73.00 88 ALA A O 1
ATOM 697 N N . MET A 1 89 ? -4.902 -0.692 54.466 1.00 80.56 89 MET A N 1
ATOM 698 C CA . MET A 1 89 ? -4.954 0.508 53.622 1.00 80.56 89 MET A CA 1
ATOM 699 C C . MET A 1 89 ? -5.687 0.288 52.301 1.00 80.56 89 MET A C 1
ATOM 701 O O . MET A 1 89 ? -5.584 -0.768 51.670 1.00 80.56 89 MET A O 1
ATOM 705 N N . LEU A 1 90 ? -6.356 1.347 51.852 1.00 80.88 90 LEU A N 1
ATOM 706 C CA . LEU A 1 90 ? -6.967 1.445 50.534 1.00 80.88 90 LEU A CA 1
ATOM 707 C C . LEU A 1 90 ? -6.230 2.472 49.680 1.00 80.88 90 LEU A C 1
ATOM 709 O O . LEU A 1 90 ? -5.910 3.570 50.138 1.00 80.88 90 LEU A O 1
ATOM 713 N N . LEU A 1 91 ? -6.017 2.123 48.419 1.00 85.38 91 LEU A N 1
ATOM 714 C CA . LEU A 1 91 ? -5.653 3.049 47.362 1.00 85.38 91 LEU A CA 1
ATOM 715 C C . LEU A 1 91 ? -6.898 3.386 46.559 1.00 85.38 91 LEU A C 1
ATOM 717 O O . LEU A 1 91 ? -7.468 2.525 45.895 1.00 85.38 91 LEU A O 1
ATOM 721 N N . LEU A 1 92 ? -7.281 4.651 46.607 1.00 87.12 92 LEU A N 1
ATOM 722 C CA . LEU A 1 92 ? -8.323 5.233 45.786 1.00 87.12 92 LEU A CA 1
ATOM 723 C C . LEU A 1 92 ? -7.645 5.864 44.571 1.00 87.12 92 LEU A C 1
ATOM 725 O O . LEU A 1 92 ? -6.755 6.698 44.724 1.00 87.12 92 LEU A O 1
ATOM 729 N N . GLN A 1 93 ? -8.048 5.476 43.370 1.00 86.00 93 GLN A N 1
ATOM 730 C CA . GLN A 1 93 ? -7.525 6.022 42.122 1.00 86.00 93 GLN A CA 1
ATOM 731 C C . GLN A 1 93 ? -8.686 6.472 41.260 1.00 86.00 93 GLN A C 1
ATOM 733 O O . GLN A 1 93 ? -9.564 5.672 40.938 1.00 86.00 93 GLN A O 1
ATOM 738 N N . MET A 1 94 ? -8.677 7.742 40.867 1.00 81.62 94 MET A N 1
ATOM 739 C CA . MET A 1 94 ? -9.560 8.175 39.798 1.00 81.62 94 MET A CA 1
ATOM 740 C C . MET A 1 94 ? -9.018 7.606 38.495 1.00 81.62 94 MET A C 1
ATOM 742 O O . MET A 1 94 ? -7.830 7.724 38.188 1.00 81.62 94 MET A O 1
ATOM 746 N N . GLN A 1 95 ? -9.894 6.938 37.767 1.00 78.62 95 GLN A N 1
ATOM 747 C CA . GLN A 1 95 ? -9.624 6.382 36.462 1.00 78.62 95 GLN A CA 1
ATOM 748 C C . GLN A 1 95 ? -10.611 7.010 35.503 1.00 78.62 95 GLN A C 1
ATOM 750 O O . GLN A 1 95 ? -11.808 7.063 35.783 1.00 78.62 95 GLN A O 1
ATOM 755 N N . THR A 1 96 ? -10.126 7.419 34.340 1.00 67.44 96 THR A N 1
ATOM 756 C CA . THR A 1 96 ? -11.026 7.615 33.218 1.00 67.44 96 THR A CA 1
ATOM 757 C C . THR A 1 96 ? -11.708 6.277 32.959 1.00 67.44 96 THR A C 1
ATOM 759 O O . THR A 1 96 ? -11.050 5.273 32.669 1.00 67.44 96 THR A O 1
ATOM 762 N N . ASN A 1 97 ? -13.036 6.244 33.083 1.00 64.00 97 ASN A N 1
ATOM 763 C CA . ASN A 1 97 ? -13.816 5.201 32.456 1.00 64.00 97 ASN A CA 1
ATOM 764 C C . ASN A 1 97 ? -13.506 5.328 30.976 1.00 64.00 97 ASN A C 1
ATOM 766 O O . ASN A 1 97 ? -14.119 6.117 30.256 1.00 64.00 97 ASN A O 1
ATOM 770 N N . LYS A 1 98 ? -12.580 4.495 30.507 1.00 51.03 98 LYS A N 1
ATOM 771 C CA . LYS A 1 98 ? -12.672 3.969 29.161 1.00 51.03 98 LYS A CA 1
ATOM 772 C C . LYS A 1 98 ? -13.980 3.182 29.135 1.00 51.03 98 LYS A C 1
ATOM 774 O O . LYS A 1 98 ? -14.002 1.958 29.172 1.00 51.03 98 LYS A O 1
ATOM 779 N N . SER A 1 99 ? -15.096 3.909 29.051 1.00 40.78 99 SER A N 1
ATOM 780 C CA . SER A 1 99 ? -16.174 3.471 28.195 1.00 40.78 99 SER A CA 1
ATOM 781 C C . SER A 1 99 ? -15.510 3.014 26.898 1.00 40.78 99 SER A C 1
ATOM 783 O O . SER A 1 99 ? -14.443 3.509 26.517 1.00 40.78 99 SER A O 1
ATOM 785 N N . ALA A 1 100 ? -16.112 2.065 26.206 1.00 42.03 100 ALA A N 1
ATOM 786 C CA . ALA A 1 100 ? -15.757 1.754 24.832 1.00 42.03 100 ALA A CA 1
ATOM 787 C C . ALA A 1 100 ? -15.994 2.965 23.888 1.00 42.03 100 ALA A C 1
ATOM 789 O O . ALA A 1 100 ? -16.519 2.813 22.792 1.00 42.03 100 ALA A O 1
ATOM 790 N N . ALA A 1 101 ? -15.636 4.187 24.298 1.00 39.94 101 ALA A N 1
ATOM 791 C CA . ALA A 1 101 ? -15.202 5.259 23.444 1.00 39.94 101 ALA A CA 1
ATOM 792 C C . ALA A 1 101 ? -14.090 4.687 22.568 1.00 39.94 101 ALA A C 1
ATOM 794 O O . ALA A 1 101 ? -12.919 4.623 22.949 1.00 39.94 101 ALA A O 1
ATOM 795 N N . GLN A 1 102 ? -14.498 4.215 21.389 1.00 49.16 102 GLN A N 1
ATOM 796 C CA . GLN A 1 102 ? -13.650 4.156 20.213 1.00 49.16 102 GLN A CA 1
ATOM 797 C C . GLN A 1 102 ? -12.696 5.337 20.294 1.00 49.16 102 GLN A C 1
ATOM 799 O O . GLN A 1 102 ? -13.146 6.483 20.276 1.00 49.16 102 GLN A O 1
ATOM 804 N N . ARG A 1 103 ? -11.400 5.054 20.442 1.00 51.44 103 ARG A N 1
ATOM 805 C CA . ARG A 1 103 ? -10.355 6.065 20.350 1.00 51.44 103 ARG A CA 1
ATOM 806 C C . ARG A 1 103 ? -10.652 6.853 19.075 1.00 51.44 103 ARG A C 1
ATOM 808 O O . ARG A 1 103 ? -10.590 6.288 17.983 1.00 51.44 103 ARG A O 1
ATOM 815 N N . SER A 1 104 ? -11.119 8.094 19.208 1.00 58.09 104 SER A N 1
ATOM 816 C CA . SER A 1 104 ? -11.464 8.911 18.050 1.00 58.09 104 SER A CA 1
ATOM 817 C C . SER A 1 104 ? -10.143 9.338 17.429 1.00 58.09 104 SER A C 1
ATOM 819 O O . SER A 1 104 ? -9.549 10.333 17.838 1.00 58.09 104 SER A O 1
ATOM 821 N N . VAL A 1 105 ? -9.635 8.511 16.520 1.00 73.88 105 VAL A N 1
ATOM 822 C CA . VAL A 1 105 ? -8.386 8.762 15.807 1.00 73.88 105 VAL A CA 1
ATOM 823 C C . VAL A 1 105 ? -8.633 9.931 14.869 1.00 73.88 105 VAL A C 1
ATOM 825 O O . VAL A 1 105 ? -9.527 9.864 14.021 1.00 73.88 105 VAL A O 1
ATOM 828 N N . SER A 1 106 ? -7.856 11.004 15.017 1.00 83.94 106 SER A N 1
ATOM 829 C CA . SER A 1 106 ? -7.932 12.105 14.060 1.00 83.94 106 SER A CA 1
ATOM 830 C C . SER A 1 106 ? -7.378 11.656 12.708 1.00 83.94 106 SER A C 1
ATOM 832 O O . SER A 1 106 ? -6.524 10.769 12.629 1.00 83.94 106 SER A O 1
ATOM 834 N N . ARG A 1 107 ? -7.826 12.288 11.622 1.00 84.75 107 ARG A N 1
ATOM 835 C CA . ARG A 1 107 ? -7.297 11.998 10.284 1.00 84.75 107 ARG A CA 1
ATOM 836 C C . ARG A 1 107 ? -5.777 12.157 10.239 1.00 84.75 107 ARG A C 1
ATOM 838 O O . ARG A 1 107 ? -5.094 11.327 9.652 1.00 84.75 107 ARG A O 1
ATOM 845 N N . GLU A 1 108 ? -5.243 13.192 10.878 1.00 86.81 108 GLU A N 1
ATOM 846 C CA . GLU A 1 108 ? -3.808 13.473 10.923 1.00 86.81 108 GLU A CA 1
ATOM 847 C C . GLU A 1 108 ? -3.037 12.368 11.646 1.00 86.81 108 GLU A C 1
ATOM 849 O O . GLU A 1 108 ? -1.993 11.927 11.160 1.00 86.81 108 GLU A O 1
ATOM 854 N N . GLU A 1 109 ? -3.556 11.890 12.782 1.00 85.50 109 GLU A N 1
ATOM 855 C CA . GLU A 1 109 ? -2.967 10.764 13.504 1.00 85.50 109 GLU A CA 1
ATOM 856 C C . GLU A 1 109 ? -2.989 9.502 12.638 1.00 85.50 109 GLU A C 1
ATOM 858 O O . GLU A 1 109 ? -1.956 8.851 12.480 1.00 85.50 109 GLU A O 1
ATOM 863 N N . LEU A 1 110 ? -4.123 9.197 12.001 1.00 86.88 110 LEU A N 1
ATOM 864 C CA . LEU A 1 110 ? -4.258 8.033 11.130 1.00 86.88 110 LEU A CA 1
ATOM 865 C C . LEU A 1 110 ? -3.284 8.074 9.948 1.00 86.88 110 LEU A C 1
ATOM 867 O O . LEU A 1 110 ? -2.609 7.082 9.674 1.00 86.88 110 LEU A O 1
ATOM 871 N N . VAL A 1 111 ? -3.190 9.216 9.262 1.00 88.56 111 VAL A N 1
ATOM 872 C CA . VAL A 1 111 ? -2.265 9.416 8.138 1.00 88.56 111 VAL A CA 1
ATOM 873 C C . VAL A 1 111 ? -0.820 9.281 8.611 1.00 88.56 111 VAL A C 1
ATOM 875 O O . VAL A 1 111 ? -0.030 8.604 7.956 1.00 88.56 111 VAL A O 1
ATOM 878 N N . SER A 1 112 ? -0.471 9.856 9.764 1.00 86.69 112 SER A N 1
ATOM 879 C CA . SER A 1 112 ? 0.866 9.729 10.351 1.00 86.69 112 SER A CA 1
ATOM 880 C C . SER A 1 112 ? 1.224 8.266 10.632 1.00 86.69 112 SER A C 1
ATOM 882 O O . SER A 1 112 ? 2.269 7.785 10.190 1.00 86.69 112 SER A O 1
ATOM 884 N N . GLN A 1 113 ? 0.327 7.517 11.280 1.00 89.06 113 GLN A N 1
ATOM 885 C CA . GLN A 1 113 ? 0.523 6.095 11.584 1.00 89.06 113 GLN A CA 1
ATOM 886 C C . GLN A 1 113 ? 0.612 5.239 10.315 1.00 89.06 113 GLN A C 1
ATOM 888 O O . GLN A 1 113 ? 1.479 4.369 10.204 1.00 89.06 113 GLN A O 1
ATOM 893 N N . LEU A 1 114 ? -0.236 5.520 9.322 1.00 90.75 114 LEU A N 1
ATOM 894 C CA . LEU A 1 114 ? -0.214 4.848 8.025 1.00 90.75 114 LEU A CA 1
ATOM 895 C C . LEU A 1 114 ? 1.108 5.099 7.288 1.00 90.75 114 LEU A C 1
ATOM 897 O O . LEU A 1 114 ? 1.722 4.165 6.772 1.00 90.75 114 LEU A O 1
ATOM 901 N N . LEU A 1 115 ? 1.582 6.347 7.272 1.00 89.00 115 LEU A N 1
ATOM 902 C CA . LEU A 1 115 ? 2.863 6.698 6.672 1.00 89.00 115 LEU A CA 1
ATOM 903 C C . LEU A 1 115 ? 4.024 6.045 7.420 1.00 89.00 115 LEU A C 1
ATOM 905 O O . LEU A 1 115 ? 4.888 5.482 6.762 1.00 89.00 115 LEU A O 1
ATOM 909 N N . MET A 1 116 ? 4.045 6.034 8.755 1.00 87.44 116 MET A N 1
ATOM 910 C CA . MET A 1 116 ? 5.102 5.347 9.511 1.00 87.44 116 MET A CA 1
ATOM 911 C C . MET A 1 116 ? 5.183 3.854 9.172 1.00 87.44 116 MET A C 1
ATOM 913 O O . MET A 1 116 ? 6.282 3.324 9.002 1.00 87.44 116 MET A O 1
ATOM 917 N N . LEU A 1 117 ? 4.033 3.192 9.011 1.00 87.25 117 LEU A N 1
ATOM 918 C CA . LEU A 1 117 ? 3.967 1.785 8.621 1.00 87.25 117 LEU A CA 1
ATOM 919 C C . LEU A 1 117 ? 4.507 1.545 7.198 1.00 87.25 117 LEU A C 1
ATOM 921 O O . LEU A 1 117 ? 5.188 0.549 6.942 1.00 87.25 117 LEU A O 1
ATOM 925 N N . LEU A 1 118 ? 4.201 2.438 6.253 1.00 89.25 118 LEU A N 1
ATOM 926 C CA . LEU A 1 118 ? 4.460 2.223 4.824 1.00 89.25 118 LEU A CA 1
ATOM 927 C C . LEU A 1 118 ? 5.752 2.873 4.311 1.00 89.25 118 LEU A C 1
ATOM 929 O O . LEU A 1 118 ? 6.307 2.422 3.303 1.00 89.25 118 LEU A O 1
ATOM 933 N N . LEU A 1 119 ? 6.276 3.883 5.007 1.00 89.06 119 LEU A N 1
ATOM 934 C CA . LEU A 1 119 ? 7.435 4.674 4.595 1.00 89.06 119 LEU A CA 1
ATOM 935 C C . LEU A 1 119 ? 8.674 3.821 4.282 1.00 89.06 119 LEU A C 1
ATOM 937 O O . LEU A 1 119 ? 9.273 4.052 3.229 1.00 89.06 119 LEU A O 1
ATOM 941 N N . PRO A 1 120 ? 9.052 2.798 5.078 1.00 86.88 120 PRO A N 1
ATOM 942 C CA . PRO A 1 120 ? 10.192 1.947 4.731 1.00 86.88 120 PRO A CA 1
ATOM 943 C C . PRO A 1 120 ? 10.030 1.271 3.362 1.00 86.88 120 PRO A C 1
ATOM 945 O O . PRO A 1 120 ? 10.986 1.158 2.592 1.00 86.88 120 PRO A O 1
ATOM 948 N N . ARG A 1 121 ? 8.801 0.864 3.021 1.00 88.25 121 ARG A N 1
ATOM 949 C CA . ARG A 1 121 ? 8.480 0.198 1.752 1.00 88.25 121 ARG A CA 1
ATOM 950 C C . ARG A 1 121 ? 8.488 1.199 0.603 1.00 88.25 121 ARG A C 1
ATOM 952 O O . ARG A 1 121 ? 9.045 0.894 -0.450 1.00 88.25 121 ARG A O 1
ATOM 959 N N . PHE A 1 122 ? 7.947 2.397 0.810 1.00 89.81 122 PHE A N 1
ATOM 960 C CA . PHE A 1 122 ? 8.011 3.483 -0.168 1.00 89.81 122 PHE A CA 1
ATOM 961 C C . PHE A 1 122 ? 9.451 3.890 -0.483 1.00 89.81 122 PHE A C 1
ATOM 963 O O . PHE A 1 122 ? 9.825 3.950 -1.654 1.00 89.81 122 PHE A O 1
ATOM 970 N N . LEU A 1 123 ? 10.292 4.076 0.536 1.00 88.69 123 LEU A N 1
ATOM 971 C CA . LEU A 1 123 ? 11.709 4.397 0.355 1.00 88.69 123 LEU A CA 1
ATOM 972 C C . LEU A 1 123 ? 12.450 3.289 -0.398 1.00 88.69 123 LEU A C 1
ATOM 974 O O . LEU A 1 123 ? 13.225 3.570 -1.313 1.00 88.69 123 LEU A O 1
ATOM 978 N N . HIS A 1 124 ? 12.182 2.027 -0.063 1.00 89.19 124 HIS A N 1
ATOM 979 C CA . HIS A 1 124 ? 12.762 0.894 -0.777 1.00 89.19 124 HIS A CA 1
ATOM 980 C C . HIS A 1 124 ? 12.334 0.858 -2.255 1.00 89.19 124 HIS A C 1
ATOM 982 O O . HIS A 1 124 ? 13.168 0.664 -3.140 1.00 89.19 124 HIS A O 1
ATOM 988 N N . GLN A 1 125 ? 11.053 1.097 -2.551 1.00 90.50 125 GLN A N 1
ATOM 989 C CA . GLN A 1 125 ? 10.553 1.165 -3.927 1.00 90.50 125 GLN A CA 1
ATOM 990 C C . GLN A 1 125 ? 11.186 2.327 -4.710 1.00 90.50 125 GLN A C 1
ATOM 992 O O . GLN A 1 125 ? 11.667 2.104 -5.822 1.00 90.50 125 GLN A O 1
ATOM 997 N N . LEU A 1 126 ? 11.261 3.530 -4.126 1.00 91.62 126 LEU A N 1
ATOM 998 C CA . LEU A 1 126 ? 11.928 4.687 -4.738 1.00 91.62 126 LEU A CA 1
ATOM 999 C C . LEU A 1 126 ? 13.397 4.391 -5.041 1.00 91.62 126 LEU A C 1
ATOM 1001 O O . LEU A 1 126 ? 13.858 4.656 -6.149 1.00 91.62 126 LEU A O 1
ATOM 1005 N N . LYS A 1 127 ? 14.121 3.775 -4.099 1.00 93.38 127 LYS A N 1
ATOM 1006 C CA . LYS A 1 127 ? 15.518 3.372 -4.302 1.00 93.38 127 LYS A CA 1
ATOM 1007 C C . LYS A 1 127 ? 15.664 2.393 -5.469 1.00 93.38 127 LYS A C 1
ATOM 1009 O O . LYS A 1 127 ? 16.577 2.540 -6.283 1.00 93.38 127 LYS A O 1
ATOM 1014 N N . ASN A 1 128 ? 14.759 1.423 -5.587 1.00 91.31 128 ASN A N 1
ATOM 1015 C CA . ASN A 1 128 ? 14.769 0.467 -6.694 1.00 91.31 128 ASN A CA 1
ATOM 1016 C C . ASN A 1 128 ? 14.484 1.150 -8.035 1.00 91.31 128 ASN A C 1
ATOM 1018 O O . ASN A 1 128 ? 15.169 0.881 -9.018 1.00 91.31 128 ASN A O 1
ATOM 1022 N N . HIS A 1 129 ? 13.501 2.050 -8.087 1.00 92.50 129 HIS A N 1
ATOM 1023 C CA . HIS A 1 129 ? 13.175 2.802 -9.300 1.00 92.50 129 HIS A CA 1
ATOM 1024 C C . HIS A 1 129 ? 14.326 3.722 -9.717 1.00 92.50 129 HIS A C 1
ATOM 1026 O O . HIS A 1 129 ? 14.706 3.722 -10.885 1.00 92.50 129 HIS A O 1
ATOM 1032 N N . TYR A 1 130 ? 14.957 4.406 -8.761 1.00 94.44 130 TYR A N 1
ATOM 1033 C CA . TYR A 1 130 ? 16.161 5.199 -8.994 1.00 94.44 130 TYR A CA 1
ATOM 1034 C C . TYR A 1 130 ? 17.320 4.351 -9.536 1.00 94.44 130 TYR A C 1
ATOM 1036 O O . TYR A 1 130 ? 17.947 4.727 -10.521 1.00 94.44 130 TYR A O 1
ATOM 1044 N N . SER A 1 131 ? 17.553 3.167 -8.962 1.00 95.31 131 SER A N 1
ATOM 1045 C CA . SER A 1 131 ? 18.607 2.253 -9.42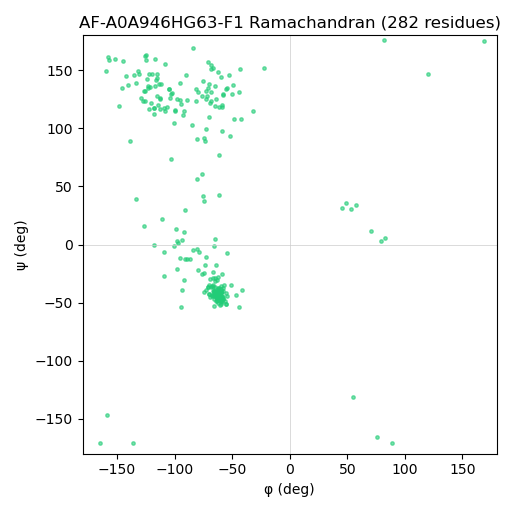9 1.00 95.31 131 SER A CA 1
ATOM 1046 C C . SER A 1 131 ? 18.375 1.803 -10.876 1.00 95.31 131 SER A C 1
ATOM 1048 O O . SER A 1 131 ? 19.323 1.700 -11.648 1.00 95.31 131 SER A O 1
ATOM 1050 N N . VAL A 1 132 ? 17.117 1.579 -11.282 1.00 94.50 132 VAL A N 1
ATOM 1051 C CA . VAL A 1 132 ? 16.778 1.282 -12.686 1.00 94.50 132 VAL A CA 1
ATOM 1052 C C . VAL A 1 132 ? 17.144 2.450 -13.597 1.00 94.50 132 VAL A C 1
ATOM 1054 O O . VAL A 1 132 ? 17.728 2.218 -14.653 1.00 94.50 132 VAL A O 1
ATOM 1057 N N . VAL A 1 133 ? 16.835 3.687 -13.200 1.00 95.81 133 VAL A N 1
ATOM 1058 C CA . VAL A 1 133 ? 17.183 4.887 -13.979 1.00 95.81 133 VAL A CA 1
ATOM 1059 C C . VAL A 1 133 ? 18.698 5.020 -14.115 1.00 95.81 133 VAL A C 1
ATOM 1061 O O . VAL A 1 133 ? 19.194 5.144 -15.232 1.00 95.81 133 VAL A O 1
ATOM 1064 N N . GLN A 1 134 ? 19.426 4.928 -13.000 1.00 96.44 134 GLN A N 1
ATOM 1065 C CA . GLN A 1 134 ? 20.881 5.057 -12.983 1.00 96.44 134 GLN A CA 1
ATOM 1066 C C . GLN A 1 134 ? 21.555 3.979 -13.844 1.00 96.44 134 GLN A C 1
ATOM 1068 O O . GLN A 1 134 ? 22.317 4.310 -14.749 1.00 96.44 134 GLN A O 1
ATOM 1073 N N . ASN A 1 135 ? 21.214 2.704 -13.633 1.00 95.88 135 ASN A N 1
ATOM 1074 C CA . ASN A 1 135 ? 21.794 1.598 -14.397 1.00 95.88 135 ASN A CA 1
ATOM 1075 C C . ASN A 1 135 ? 21.466 1.707 -15.891 1.00 95.88 135 ASN A C 1
ATOM 1077 O O . ASN A 1 135 ? 22.304 1.400 -16.736 1.00 95.88 135 ASN A O 1
ATOM 1081 N N . SER A 1 136 ? 20.249 2.144 -16.230 1.00 96.06 136 SER A N 1
ATOM 1082 C CA . SER A 1 136 ? 19.862 2.334 -17.629 1.00 96.06 136 SER A CA 1
ATOM 1083 C C . SER A 1 136 ? 20.724 3.401 -18.296 1.00 96.06 136 SER A C 1
ATOM 1085 O O . SER A 1 136 ? 21.165 3.189 -19.421 1.00 96.06 136 SER A O 1
ATOM 1087 N N . GLU A 1 137 ? 21.009 4.507 -17.607 1.00 95.75 137 GLU A N 1
ATOM 1088 C CA . GLU A 1 137 ? 21.858 5.577 -18.133 1.00 95.75 137 GLU A CA 1
ATOM 1089 C C . GLU A 1 137 ? 23.326 5.150 -18.266 1.00 95.75 137 GLU A C 1
ATOM 1091 O O . GLU A 1 137 ? 23.925 5.368 -19.317 1.00 95.75 137 GLU A O 1
ATOM 1096 N N . GLU A 1 138 ? 23.890 4.480 -17.258 1.00 95.94 138 GLU A N 1
ATOM 1097 C CA . GLU A 1 138 ? 25.267 3.965 -17.308 1.00 95.94 138 GLU A CA 1
ATOM 1098 C C . GLU A 1 138 ? 25.462 3.002 -18.491 1.00 95.94 138 GLU A C 1
ATOM 1100 O O . GLU A 1 138 ? 26.398 3.145 -19.283 1.00 95.94 138 GLU A O 1
ATOM 1105 N N . ILE A 1 139 ? 24.533 2.059 -18.675 1.00 95.62 139 ILE A N 1
ATOM 1106 C CA . ILE A 1 139 ? 24.585 1.108 -19.791 1.00 95.62 139 ILE A CA 1
ATOM 1107 C C . ILE A 1 139 ? 24.340 1.818 -21.131 1.00 95.62 139 ILE A C 1
ATOM 1109 O O . ILE A 1 139 ? 24.988 1.489 -22.127 1.00 95.62 139 ILE A O 1
ATOM 1113 N N . ARG A 1 140 ? 23.457 2.828 -21.174 1.00 95.50 140 ARG A N 1
ATOM 1114 C CA . ARG A 1 140 ? 23.208 3.626 -22.385 1.00 95.50 140 ARG A CA 1
ATOM 1115 C C . ARG A 1 140 ? 24.476 4.334 -22.848 1.00 95.50 140 ARG A C 1
ATOM 1117 O O . ARG A 1 140 ? 24.759 4.329 -24.041 1.00 95.50 140 ARG A O 1
ATOM 1124 N N . GLN A 1 141 ? 25.257 4.901 -21.928 1.00 95.12 141 GLN A N 1
ATOM 1125 C CA . GLN A 1 141 ? 26.527 5.556 -22.254 1.00 95.12 141 GLN A CA 1
ATOM 1126 C C . GLN A 1 141 ? 27.529 4.572 -22.873 1.00 95.12 141 GLN A C 1
ATOM 1128 O O . GLN A 1 141 ? 28.157 4.893 -23.880 1.00 95.12 141 GLN A O 1
ATOM 1133 N N . MET A 1 142 ? 27.622 3.345 -22.349 1.00 95.19 142 MET A N 1
ATOM 1134 C CA . MET A 1 142 ? 28.458 2.292 -22.945 1.00 95.19 142 MET A CA 1
ATOM 1135 C C . MET A 1 142 ? 27.955 1.854 -24.333 1.00 95.19 142 MET A C 1
ATOM 1137 O O . MET A 1 142 ? 28.751 1.659 -25.255 1.00 95.19 142 MET A O 1
ATOM 1141 N N . ALA A 1 143 ? 26.636 1.743 -24.511 1.00 95.19 143 ALA A N 1
ATOM 1142 C CA . ALA A 1 143 ? 26.019 1.415 -25.797 1.00 95.19 143 ALA A CA 1
ATOM 1143 C C . ALA A 1 143 ? 26.250 2.515 -26.852 1.00 95.19 143 ALA A C 1
ATOM 1145 O O . ALA A 1 143 ? 26.506 2.219 -28.017 1.00 95.19 143 ALA A O 1
ATOM 1146 N N . MET A 1 144 ? 26.250 3.789 -26.444 1.00 94.88 144 MET A N 1
ATOM 1147 C CA . MET A 1 144 ? 26.591 4.914 -27.324 1.00 94.88 144 MET A CA 1
ATOM 1148 C C . MET A 1 144 ? 28.031 4.840 -27.839 1.00 94.88 144 MET A C 1
ATOM 1150 O O . MET A 1 144 ? 28.264 5.131 -29.009 1.00 94.88 144 MET A O 1
ATOM 1154 N N . LEU A 1 145 ? 28.988 4.416 -27.004 1.00 95.88 145 LEU A N 1
ATOM 1155 C CA . LEU A 1 145 ? 30.388 4.242 -27.418 1.00 95.88 145 LEU A CA 1
ATOM 1156 C C . LEU A 1 145 ? 30.570 3.115 -28.445 1.00 95.88 145 LEU A C 1
ATOM 1158 O O . LEU A 1 145 ? 31.487 3.170 -29.260 1.00 95.88 145 LEU A O 1
ATOM 1162 N N . SER A 1 146 ? 29.702 2.104 -28.407 1.00 94.44 146 SER A N 1
ATOM 1163 C CA . SER A 1 146 ? 29.715 0.951 -29.318 1.00 94.44 146 SER A CA 1
ATOM 1164 C C . SER A 1 146 ? 28.739 1.080 -30.494 1.00 94.44 146 SER A C 1
ATOM 1166 O O . SER A 1 146 ? 28.674 0.176 -31.323 1.00 94.44 146 SER A O 1
ATOM 1168 N N . ALA A 1 147 ? 28.014 2.203 -30.592 1.00 94.19 147 ALA A N 1
ATOM 1169 C CA . ALA A 1 147 ? 26.966 2.451 -31.584 1.00 94.19 147 ALA A CA 1
ATOM 1170 C C . ALA A 1 147 ? 25.872 1.358 -31.642 1.00 94.19 147 ALA A C 1
ATOM 1172 O O . ALA A 1 147 ? 25.273 1.127 -32.692 1.00 94.19 147 ALA A O 1
ATOM 1173 N N . ASP A 1 148 ? 25.583 0.704 -30.511 1.00 95.75 148 ASP A N 1
ATOM 1174 C CA . ASP A 1 148 ? 24.517 -0.297 -30.399 1.00 95.75 148 ASP A CA 1
ATOM 1175 C C . ASP A 1 148 ? 23.154 0.390 -30.220 1.00 95.75 148 ASP A C 1
ATOM 1177 O O . ASP A 1 148 ? 22.710 0.693 -29.108 1.00 95.75 148 ASP A O 1
ATOM 1181 N N . THR A 1 149 ? 22.481 0.665 -31.339 1.00 95.31 149 THR A N 1
ATOM 1182 C CA . THR A 1 149 ? 21.207 1.398 -31.363 1.00 95.31 149 THR A CA 1
ATOM 1183 C C . THR A 1 149 ? 20.085 0.675 -30.621 1.00 95.31 149 THR A C 1
ATOM 1185 O O . THR A 1 149 ? 19.306 1.323 -29.924 1.00 95.31 149 THR A O 1
ATOM 1188 N N . ALA A 1 150 ? 20.026 -0.658 -30.702 1.00 95.56 150 ALA A N 1
ATOM 1189 C CA . ALA A 1 150 ? 18.993 -1.446 -30.033 1.00 95.56 150 ALA A CA 1
ATOM 1190 C C . ALA A 1 150 ? 19.134 -1.370 -28.506 1.00 95.56 150 ALA A C 1
ATOM 1192 O O . ALA A 1 150 ? 18.144 -1.244 -27.779 1.00 95.56 150 ALA A O 1
ATOM 1193 N N . MET A 1 151 ? 20.371 -1.405 -28.005 1.00 94.81 151 MET A N 1
ATOM 1194 C CA . MET A 1 151 ? 20.627 -1.270 -26.575 1.00 94.81 151 MET A CA 1
ATOM 1195 C C . MET A 1 151 ? 20.363 0.157 -26.074 1.00 94.81 151 MET A C 1
ATOM 1197 O O . MET A 1 151 ? 19.818 0.326 -24.981 1.00 94.81 151 MET A O 1
ATOM 1201 N N . ILE A 1 152 ? 20.677 1.183 -26.875 1.00 95.38 152 ILE A N 1
ATOM 1202 C CA . ILE A 1 152 ? 20.368 2.585 -26.548 1.00 95.38 152 ILE A CA 1
ATOM 1203 C C . ILE A 1 152 ? 18.859 2.781 -26.353 1.00 95.38 152 ILE A C 1
ATOM 1205 O O . ILE A 1 152 ? 18.445 3.339 -25.333 1.00 95.38 152 ILE A O 1
ATOM 1209 N N . GLU A 1 153 ? 18.042 2.304 -27.296 1.00 95.50 153 GLU A N 1
ATOM 1210 C CA . GLU A 1 153 ? 16.577 2.403 -27.229 1.00 95.50 153 GLU A CA 1
ATOM 1211 C C . GLU A 1 153 ? 16.023 1.656 -26.013 1.00 95.50 153 GLU A C 1
ATOM 1213 O O . GLU A 1 153 ? 15.253 2.213 -25.226 1.00 95.50 153 GLU A O 1
ATOM 1218 N N . ARG A 1 154 ? 16.493 0.425 -25.781 1.00 95.56 154 ARG A N 1
ATOM 1219 C CA . ARG A 1 154 ? 16.074 -0.377 -24.628 1.00 95.56 154 ARG A CA 1
ATOM 1220 C C . ARG A 1 154 ? 16.406 0.299 -23.297 1.00 95.56 154 ARG A C 1
ATOM 1222 O O . ARG A 1 154 ? 15.575 0.298 -22.388 1.00 95.56 154 ARG A O 1
ATOM 1229 N N . CYS A 1 155 ? 17.598 0.877 -23.162 1.00 95.00 155 CYS A N 1
ATOM 1230 C CA . CYS A 1 155 ? 17.978 1.624 -21.965 1.00 95.00 155 CYS A CA 1
ATOM 1231 C C . CYS A 1 155 ? 17.120 2.879 -21.776 1.00 95.00 155 CYS A C 1
ATOM 1233 O O . CYS A 1 155 ? 16.706 3.165 -20.653 1.00 95.00 155 CYS A O 1
ATOM 1235 N N . HIS A 1 156 ? 16.802 3.603 -22.851 1.00 94.31 156 HIS A N 1
ATOM 1236 C CA . HIS A 1 156 ? 15.907 4.756 -22.770 1.00 94.31 156 HIS A CA 1
ATOM 1237 C C . HIS A 1 156 ? 14.521 4.362 -22.238 1.00 94.31 156 HIS A C 1
ATOM 1239 O O . HIS A 1 156 ? 14.025 4.977 -21.292 1.00 94.31 156 HIS A O 1
ATOM 1245 N N . GLU A 1 157 ? 13.926 3.289 -22.768 1.00 95.06 157 GLU A N 1
ATOM 1246 C CA . GLU A 1 157 ? 12.634 2.789 -22.288 1.00 95.06 157 GLU A CA 1
ATOM 1247 C C . GLU A 1 157 ? 12.667 2.362 -20.816 1.00 95.06 157 GLU A C 1
ATOM 1249 O O . GLU A 1 157 ? 11.721 2.621 -20.067 1.00 95.06 157 GLU A O 1
ATOM 1254 N N . LEU A 1 158 ? 13.731 1.675 -20.389 1.00 94.12 158 LEU A N 1
ATOM 1255 C CA . LEU A 1 158 ? 13.884 1.236 -19.002 1.00 94.12 158 LEU A CA 1
ATOM 1256 C C . LEU A 1 158 ? 14.042 2.425 -18.049 1.00 94.12 158 LEU A C 1
ATOM 1258 O O . LEU A 1 158 ? 13.380 2.455 -17.008 1.00 94.12 158 LEU A O 1
ATOM 1262 N N . GLY A 1 159 ? 14.843 3.423 -18.429 1.00 94.50 159 GLY A N 1
ATOM 1263 C CA . GLY A 1 159 ? 14.992 4.666 -17.678 1.00 94.50 159 GLY A CA 1
ATOM 1264 C C . GLY A 1 159 ? 13.663 5.410 -17.545 1.00 94.50 159 GLY A C 1
ATOM 1265 O O . GLY A 1 159 ? 13.262 5.762 -16.435 1.00 94.50 159 GLY A O 1
ATOM 1266 N N . LEU A 1 160 ? 12.919 5.559 -18.646 1.00 94.06 160 LEU A N 1
ATOM 1267 C CA . LEU A 1 160 ? 11.601 6.196 -18.639 1.00 94.06 160 LEU A CA 1
ATOM 1268 C C . LEU A 1 160 ? 10.609 5.455 -17.728 1.00 94.06 160 LEU A C 1
ATOM 1270 O O . LEU A 1 160 ? 9.937 6.086 -16.911 1.00 94.06 160 LEU A O 1
ATOM 1274 N N . LYS A 1 161 ? 10.570 4.116 -17.792 1.00 91.75 161 LYS A N 1
ATOM 1275 C CA . LYS A 1 161 ? 9.755 3.284 -16.887 1.00 91.75 161 LYS A CA 1
ATOM 1276 C C . LYS A 1 161 ? 10.143 3.491 -15.421 1.00 91.75 161 LYS A C 1
ATOM 1278 O O . LYS A 1 161 ? 9.266 3.507 -14.560 1.00 91.75 161 LYS A O 1
ATOM 1283 N N . GLY A 1 162 ? 11.434 3.645 -15.123 1.00 92.88 162 GLY A N 1
ATOM 1284 C CA . GLY A 1 162 ? 11.924 3.964 -13.781 1.00 92.88 162 GLY A CA 1
ATOM 1285 C C . GLY A 1 162 ? 11.369 5.294 -13.261 1.00 92.88 162 GLY A C 1
ATOM 1286 O O . GLY A 1 162 ? 10.809 5.335 -12.167 1.00 92.88 162 GLY A O 1
ATOM 1287 N N . VAL A 1 163 ? 11.435 6.353 -14.073 1.00 93.81 163 VAL A N 1
ATOM 1288 C CA . VAL A 1 163 ? 10.895 7.682 -13.728 1.00 93.81 163 VAL A CA 1
ATOM 1289 C C . VAL A 1 163 ? 9.379 7.641 -13.528 1.00 93.81 163 VAL A C 1
ATOM 1291 O O . VAL A 1 163 ? 8.883 8.121 -12.511 1.00 93.81 163 VAL A O 1
ATOM 1294 N N . GLN A 1 164 ? 8.640 7.019 -14.450 1.00 91.50 164 GLN A N 1
ATOM 1295 C CA . GLN A 1 164 ? 7.178 6.903 -14.369 1.00 91.50 164 GLN A CA 1
ATOM 1296 C C . GLN A 1 164 ? 6.725 6.158 -13.108 1.00 91.50 164 GLN A C 1
ATOM 1298 O O . GLN A 1 164 ? 5.778 6.573 -12.445 1.00 91.50 164 GLN A O 1
ATOM 1303 N N . ARG A 1 165 ? 7.427 5.080 -12.735 1.00 91.12 165 ARG A N 1
ATOM 1304 C CA . ARG A 1 165 ? 7.134 4.324 -11.509 1.00 91.12 165 ARG A CA 1
ATOM 1305 C C . ARG A 1 165 ? 7.409 5.134 -10.243 1.00 91.12 165 ARG A C 1
ATOM 1307 O O . ARG A 1 165 ? 6.646 5.018 -9.287 1.00 91.12 165 ARG A O 1
ATOM 1314 N N . SER A 1 166 ? 8.459 5.958 -10.236 1.00 91.94 166 SER A N 1
ATOM 1315 C CA . SER A 1 166 ? 8.724 6.896 -9.137 1.00 91.94 166 SER A CA 1
ATOM 1316 C C . SER A 1 166 ? 7.627 7.952 -9.017 1.00 91.94 166 SER A C 1
ATOM 1318 O O . SER A 1 166 ? 7.147 8.184 -7.913 1.00 91.94 166 SER A O 1
ATOM 1320 N N . ALA A 1 167 ? 7.195 8.547 -10.133 1.00 91.56 167 ALA A N 1
ATOM 1321 C CA . ALA A 1 167 ? 6.116 9.535 -10.140 1.00 91.56 167 ALA A CA 1
ATOM 1322 C C . ALA A 1 167 ? 4.807 8.943 -9.594 1.00 91.56 167 ALA A C 1
ATOM 1324 O O . ALA A 1 167 ? 4.268 9.456 -8.621 1.00 91.56 167 ALA A O 1
ATOM 1325 N N . ALA A 1 168 ? 4.381 7.786 -10.112 1.00 90.94 168 ALA A N 1
ATOM 1326 C CA . ALA A 1 168 ? 3.157 7.125 -9.658 1.00 90.94 168 ALA A CA 1
ATOM 1327 C C . ALA A 1 168 ? 3.193 6.767 -8.158 1.00 90.94 168 ALA A C 1
ATOM 1329 O O . ALA A 1 168 ? 2.179 6.839 -7.461 1.00 90.94 168 ALA A O 1
ATOM 1330 N N . LEU A 1 169 ? 4.367 6.385 -7.639 1.00 92.12 169 LEU A N 1
ATOM 1331 C CA . LEU A 1 169 ? 4.564 6.146 -6.211 1.00 92.12 169 LEU A CA 1
ATOM 1332 C C . LEU A 1 169 ? 4.409 7.428 -5.382 1.00 92.12 169 LEU A C 1
ATOM 1334 O O . LEU A 1 169 ? 3.744 7.396 -4.350 1.00 92.12 169 LEU A O 1
ATOM 1338 N N . LEU A 1 170 ? 4.996 8.541 -5.824 1.00 91.69 170 LEU A N 1
ATOM 1339 C CA . LEU A 1 170 ? 4.851 9.832 -5.150 1.00 91.69 170 LEU A CA 1
ATOM 1340 C C . LEU A 1 170 ? 3.394 10.308 -5.161 1.00 91.69 170 LEU A C 1
ATOM 1342 O O . LEU A 1 170 ? 2.903 10.730 -4.117 1.00 91.69 170 LEU A O 1
ATOM 1346 N N . ASP A 1 171 ? 2.684 10.144 -6.278 1.00 91.25 171 ASP A N 1
ATOM 1347 C CA . ASP A 1 171 ? 1.258 10.478 -6.382 1.00 91.25 171 ASP A CA 1
ATOM 1348 C C . ASP A 1 171 ? 0.421 9.681 -5.372 1.00 91.25 171 ASP A C 1
ATOM 1350 O O . ASP A 1 171 ? -0.437 10.238 -4.688 1.00 91.25 171 ASP A O 1
ATOM 1354 N N . SER A 1 172 ? 0.731 8.389 -5.188 1.00 90.69 172 SER A N 1
ATOM 1355 C CA . SER A 1 172 ? 0.085 7.581 -4.146 1.00 90.69 172 SER A CA 1
ATOM 1356 C C . SER A 1 172 ? 0.350 8.125 -2.747 1.00 90.69 172 SER A C 1
ATOM 1358 O O . SER A 1 172 ? -0.584 8.207 -1.961 1.00 90.69 172 SER A O 1
ATOM 1360 N N . ILE A 1 173 ? 1.580 8.535 -2.427 1.00 90.75 173 ILE A N 1
ATOM 1361 C CA . ILE A 1 173 ? 1.914 9.101 -1.108 1.00 90.75 173 ILE A CA 1
ATOM 1362 C C . ILE A 1 173 ? 1.157 10.413 -0.871 1.00 90.75 173 ILE A C 1
ATOM 1364 O O . ILE A 1 173 ? 0.610 10.625 0.210 1.00 90.75 173 ILE A O 1
ATOM 1368 N N . VAL A 1 174 ? 1.094 11.286 -1.880 1.00 90.38 174 VAL A N 1
ATOM 1369 C CA . VAL A 1 174 ? 0.363 12.557 -1.792 1.00 90.38 174 VAL A CA 1
ATOM 1370 C C . VAL A 1 174 ? -1.129 12.303 -1.567 1.00 90.38 174 VAL A C 1
ATOM 1372 O O . VAL A 1 174 ? -1.708 12.915 -0.669 1.00 90.38 174 VAL A O 1
ATOM 1375 N N . SER A 1 175 ? -1.723 11.345 -2.289 1.00 90.12 175 SER A N 1
ATOM 1376 C CA . SER A 1 175 ? -3.152 11.010 -2.176 1.00 90.12 175 SER A CA 1
ATOM 1377 C C . SER A 1 175 ? -3.583 10.573 -0.766 1.00 90.12 175 SER A C 1
ATOM 1379 O O . SER A 1 175 ? -4.731 10.797 -0.383 1.00 90.12 175 SER A O 1
ATOM 1381 N N . LEU A 1 176 ? -2.663 10.035 0.050 1.00 88.56 176 LEU A N 1
ATOM 1382 C CA . LEU A 1 176 ? -2.968 9.607 1.421 1.00 88.56 176 LEU A CA 1
ATOM 1383 C C . LEU A 1 176 ? -3.321 10.766 2.360 1.00 88.56 176 LEU A C 1
ATOM 1385 O O . LEU A 1 176 ? -4.018 10.542 3.339 1.00 88.56 176 LEU A O 1
ATOM 1389 N N . HIS A 1 177 ? -2.894 12.001 2.080 1.00 85.25 177 HIS A N 1
ATOM 1390 C CA . HIS A 1 177 ? -3.183 13.136 2.967 1.00 85.25 177 HIS A CA 1
ATOM 1391 C C . HIS A 1 177 ? -4.678 13.476 3.013 1.00 85.25 177 HIS A C 1
ATOM 1393 O O . HIS A 1 177 ? -5.188 13.878 4.057 1.00 85.25 177 HIS A O 1
ATOM 1399 N N . GLY A 1 178 ? -5.379 13.312 1.886 1.00 82.50 178 GLY A N 1
ATOM 1400 C CA . GLY A 1 178 ? -6.813 13.582 1.794 1.00 82.50 178 GLY A CA 1
ATOM 1401 C C . GLY A 1 178 ? -7.682 12.458 2.356 1.00 82.50 178 GLY A C 1
ATOM 1402 O O . GLY A 1 178 ? -8.825 12.715 2.722 1.00 82.50 178 GLY A O 1
ATOM 1403 N N . MET A 1 179 ? -7.145 11.231 2.434 1.00 85.56 179 MET A N 1
ATOM 1404 C CA . MET A 1 179 ? -7.911 10.010 2.724 1.00 85.56 179 MET A CA 1
ATOM 1405 C C . MET A 1 179 ? -9.176 9.903 1.854 1.00 85.56 179 MET A C 1
ATOM 1407 O O . MET A 1 179 ? -10.217 9.438 2.298 1.00 85.56 179 MET A O 1
ATOM 1411 N N . GLU A 1 180 ? -9.093 10.350 0.599 1.00 89.81 180 GLU A N 1
ATOM 1412 C CA . GLU A 1 180 ? -10.198 10.292 -0.356 1.00 89.81 180 GLU A CA 1
ATOM 1413 C C . GLU A 1 180 ? -10.082 9.022 -1.194 1.00 89.81 180 GLU A C 1
ATOM 1415 O O . GLU A 1 180 ? -9.081 8.818 -1.888 1.00 89.81 180 GLU A O 1
ATOM 1420 N N . PHE A 1 181 ? -11.112 8.174 -1.137 1.00 89.81 181 PHE A N 1
ATOM 1421 C CA . PHE A 1 181 ? -11.095 6.864 -1.785 1.00 89.81 181 PHE A CA 1
ATOM 1422 C C . PHE A 1 181 ? -10.788 6.958 -3.283 1.00 89.81 181 PHE A C 1
ATOM 1424 O O . PHE A 1 181 ? -9.863 6.293 -3.733 1.00 89.81 181 PHE A O 1
ATOM 1431 N N . ASP A 1 182 ? -11.496 7.803 -4.038 1.00 90.31 182 ASP A N 1
ATOM 1432 C CA . ASP A 1 182 ? -11.329 7.878 -5.495 1.00 90.31 182 ASP A CA 1
ATOM 1433 C C . ASP A 1 182 ? -9.908 8.295 -5.892 1.00 90.31 182 ASP A C 1
ATOM 1435 O O . ASP A 1 182 ? -9.304 7.695 -6.782 1.00 90.31 182 ASP A O 1
ATOM 1439 N N . SER A 1 183 ? -9.343 9.285 -5.196 1.00 91.88 183 SER A N 1
ATOM 1440 C CA . SER A 1 183 ? -7.978 9.769 -5.435 1.00 91.88 183 SER A CA 1
ATOM 1441 C C . SER A 1 183 ? -6.942 8.671 -5.174 1.00 91.88 183 SER A C 1
ATOM 1443 O O . SER A 1 183 ? -6.090 8.387 -6.021 1.00 91.88 183 SER A O 1
ATOM 1445 N N . ILE A 1 184 ? -7.067 7.988 -4.032 1.00 93.56 184 ILE A N 1
ATOM 1446 C CA . ILE A 1 184 ? -6.202 6.865 -3.662 1.00 93.56 184 ILE A CA 1
ATOM 1447 C C . ILE A 1 184 ? -6.369 5.722 -4.667 1.00 93.56 184 ILE A C 1
ATOM 1449 O O . ILE A 1 184 ? -5.385 5.214 -5.203 1.00 93.56 184 ILE A O 1
ATOM 1453 N N . TRP A 1 185 ? -7.602 5.335 -4.979 1.00 92.88 185 TRP A N 1
ATOM 1454 C CA . TRP A 1 185 ? -7.893 4.224 -5.874 1.00 92.88 185 TRP A CA 1
ATOM 1455 C C . TRP A 1 185 ? -7.287 4.433 -7.262 1.00 92.88 185 TRP A C 1
ATOM 1457 O O . TRP A 1 185 ? -6.608 3.541 -7.768 1.00 92.88 185 TRP A O 1
ATOM 1467 N N . GLN A 1 186 ? -7.435 5.624 -7.850 1.00 92.44 186 GLN A N 1
ATOM 1468 C CA . GLN A 1 186 ? -6.839 5.935 -9.154 1.00 92.44 186 GLN A CA 1
ATOM 1469 C C . GLN A 1 186 ? -5.305 5.874 -9.125 1.00 92.44 186 GLN A C 1
ATOM 1471 O O . GLN A 1 186 ? -4.686 5.324 -10.044 1.00 92.44 186 GLN A O 1
ATOM 1476 N N . ALA A 1 187 ? -4.676 6.373 -8.056 1.00 93.50 187 ALA A N 1
ATOM 1477 C CA . ALA A 1 187 ? -3.224 6.308 -7.902 1.00 93.50 187 ALA A CA 1
ATOM 1478 C C . ALA A 1 187 ? -2.720 4.853 -7.822 1.00 93.50 187 ALA A C 1
ATOM 1480 O O . ALA A 1 187 ? -1.726 4.489 -8.463 1.00 93.50 187 ALA A O 1
ATOM 1481 N N . TYR A 1 188 ? -3.428 3.991 -7.087 1.00 94.19 188 TYR A N 1
ATOM 1482 C CA . TYR A 1 188 ? -3.085 2.573 -6.978 1.00 94.19 188 TYR A CA 1
ATOM 1483 C C . TYR A 1 188 ? -3.390 1.789 -8.256 1.00 94.19 188 TYR A C 1
ATOM 1485 O O . TYR A 1 188 ? -2.558 0.980 -8.670 1.00 94.19 188 TYR A O 1
ATOM 1493 N N . LEU A 1 189 ? -4.505 2.070 -8.931 1.00 93.00 189 LEU A N 1
ATOM 1494 C CA . LEU A 1 189 ? -4.853 1.458 -10.213 1.00 93.00 189 LEU A CA 1
ATOM 1495 C C . LEU A 1 189 ? -3.740 1.682 -11.244 1.00 93.00 189 LEU A C 1
ATOM 1497 O O . LEU A 1 189 ? -3.246 0.725 -11.842 1.00 93.00 189 LEU A O 1
ATOM 1501 N N . SER A 1 190 ? -3.264 2.923 -11.370 1.00 90.38 190 SER A N 1
ATOM 1502 C CA . SER A 1 190 ? -2.138 3.274 -12.243 1.00 90.38 190 SER A CA 1
ATOM 1503 C C . SER A 1 190 ? -0.857 2.499 -11.888 1.00 90.38 190 SER A C 1
ATOM 1505 O O . SER A 1 190 ? -0.189 1.934 -12.760 1.00 90.38 190 SER A O 1
ATOM 1507 N N . ARG A 1 191 ? -0.526 2.380 -10.592 1.00 91.75 191 ARG A N 1
ATOM 1508 C CA . ARG A 1 191 ? 0.667 1.641 -10.132 1.00 91.75 191 ARG A CA 1
ATOM 1509 C C . ARG A 1 191 ? 0.600 0.144 -10.416 1.00 91.75 191 ARG A C 1
ATOM 1511 O O . ARG A 1 191 ? 1.620 -0.439 -10.790 1.00 91.75 191 ARG A O 1
ATOM 1518 N N . PHE A 1 192 ? -0.561 -0.475 -10.231 1.00 92.12 192 PHE A N 1
ATOM 1519 C CA . PHE A 1 192 ? -0.767 -1.897 -10.509 1.00 92.12 192 PHE A CA 1
ATOM 1520 C C . PHE A 1 192 ? -0.733 -2.172 -12.019 1.00 92.12 192 PHE A C 1
ATOM 1522 O O . PHE A 1 192 ? -0.008 -3.067 -12.462 1.00 92.12 192 PHE A O 1
ATOM 1529 N N . GLN A 1 193 ? -1.373 -1.323 -12.827 1.00 88.81 193 GLN A N 1
ATOM 1530 C CA . GLN A 1 193 ? -1.312 -1.402 -14.290 1.00 88.81 193 GLN A CA 1
ATOM 1531 C C . GLN A 1 193 ? 0.125 -1.269 -14.823 1.00 88.81 193 GLN A C 1
ATOM 1533 O O . GLN A 1 193 ? 0.542 -2.049 -15.681 1.00 88.81 193 GLN A O 1
ATOM 1538 N N . ALA A 1 194 ? 0.940 -0.368 -14.263 1.00 85.56 194 ALA A N 1
ATOM 1539 C CA . ALA A 1 194 ? 2.359 -0.226 -14.622 1.00 85.56 194 ALA A CA 1
ATOM 1540 C C . ALA A 1 194 ? 3.222 -1.465 -14.278 1.00 85.56 194 ALA A C 1
ATOM 1542 O O . ALA A 1 194 ? 4.344 -1.626 -14.786 1.00 85.56 194 ALA A O 1
ATOM 1543 N N . ALA A 1 195 ? 2.716 -2.341 -13.407 1.00 84.94 195 ALA A N 1
ATOM 1544 C CA . ALA A 1 195 ? 3.292 -3.640 -13.076 1.00 84.94 195 ALA A CA 1
ATOM 1545 C C . ALA A 1 195 ? 2.644 -4.806 -13.848 1.00 84.94 195 A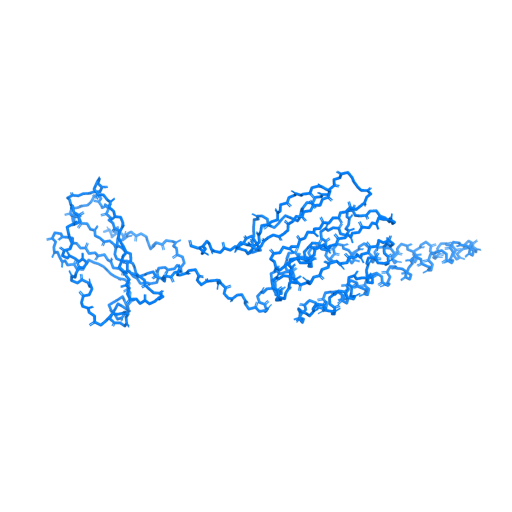LA A C 1
ATOM 1547 O O . ALA A 1 195 ? 3.045 -5.951 -13.646 1.00 84.94 195 ALA A O 1
ATOM 1548 N N . LYS A 1 196 ? 1.702 -4.521 -14.761 1.00 88.81 196 LYS A N 1
ATOM 1549 C CA . LYS A 1 196 ? 0.858 -5.504 -15.462 1.00 88.81 196 LYS A CA 1
ATOM 1550 C C . LYS A 1 196 ? 0.046 -6.385 -14.511 1.00 88.81 196 LYS A C 1
ATOM 1552 O O . LYS A 1 196 ? -0.148 -7.563 -14.787 1.00 88.81 196 LYS A O 1
ATOM 1557 N N . ILE A 1 197 ? -0.382 -5.835 -13.383 1.00 91.44 197 ILE A N 1
ATOM 1558 C CA . ILE A 1 197 ? -1.251 -6.525 -12.434 1.00 91.44 197 ILE A CA 1
ATOM 1559 C C . ILE A 1 197 ? -2.655 -5.961 -12.622 1.00 91.44 197 ILE A C 1
ATOM 1561 O O . ILE A 1 197 ? -2.837 -4.741 -12.631 1.00 91.44 197 ILE A O 1
ATOM 1565 N N . VAL A 1 198 ? -3.636 -6.843 -12.786 1.00 93.62 198 VAL A N 1
ATOM 1566 C CA . VAL A 1 198 ? -5.048 -6.457 -12.822 1.00 93.62 198 VAL A CA 1
ATOM 1567 C C . VAL A 1 198 ? -5.496 -6.172 -11.391 1.00 93.62 198 VAL A C 1
ATOM 1569 O O . VAL A 1 198 ? -5.264 -6.985 -10.500 1.00 93.62 198 VAL A O 1
ATOM 1572 N N . LEU A 1 199 ? -6.093 -5.004 -11.164 1.00 94.88 199 LEU A N 1
ATOM 1573 C CA . LEU A 1 199 ? -6.628 -4.601 -9.868 1.00 94.88 199 LEU A CA 1
ATOM 1574 C C . LEU A 1 199 ? -8.135 -4.385 -10.009 1.00 94.88 199 LEU A C 1
ATOM 1576 O O . LEU A 1 199 ? -8.561 -3.510 -10.762 1.00 94.88 199 LEU A O 1
ATOM 1580 N N . GLU A 1 200 ? -8.914 -5.179 -9.285 1.00 93.44 200 GLU A N 1
ATOM 1581 C CA . GLU A 1 200 ? -10.378 -5.161 -9.311 1.00 93.44 200 GLU A CA 1
ATOM 1582 C C . GLU A 1 200 ? -10.916 -4.936 -7.897 1.00 93.44 200 GLU A C 1
ATOM 1584 O O . GLU A 1 200 ? -10.350 -5.435 -6.920 1.00 93.44 200 GLU A O 1
ATOM 1589 N N . ILE A 1 201 ? -12.003 -4.171 -7.795 1.00 92.25 201 ILE A N 1
ATOM 1590 C CA . ILE A 1 201 ? -12.745 -3.982 -6.551 1.00 92.25 201 ILE A CA 1
ATOM 1591 C C . ILE A 1 201 ? -14.223 -4.252 -6.803 1.00 92.25 201 ILE A C 1
ATOM 1593 O O . ILE A 1 201 ? -14.816 -3.673 -7.713 1.00 92.25 201 ILE A O 1
ATOM 1597 N N . ASP A 1 202 ? -14.790 -5.144 -6.002 1.00 90.69 202 ASP A N 1
ATOM 1598 C CA . ASP A 1 202 ? -16.181 -5.569 -6.080 1.00 90.69 202 ASP A CA 1
ATOM 1599 C C . ASP A 1 202 ? -16.925 -5.144 -4.812 1.00 90.69 202 ASP A C 1
ATOM 1601 O O . ASP A 1 202 ? -16.385 -5.225 -3.709 1.00 90.69 202 ASP A O 1
ATOM 1605 N N . GLY A 1 203 ? -18.189 -4.746 -4.956 1.00 86.31 203 GLY A N 1
ATOM 1606 C CA . GLY A 1 203 ? -19.047 -4.364 -3.832 1.00 86.31 203 GLY A CA 1
ATOM 1607 C C . GLY A 1 203 ? -18.964 -2.885 -3.443 1.00 86.31 203 GLY A C 1
ATOM 1608 O O . GLY A 1 203 ? -18.411 -2.052 -4.161 1.00 86.31 203 GLY A O 1
ATOM 1609 N N . GLU A 1 204 ? -19.586 -2.547 -2.313 1.00 82.31 204 GLU A N 1
ATOM 1610 C CA . GLU A 1 204 ? -19.615 -1.181 -1.786 1.00 82.31 204 GLU A CA 1
ATOM 1611 C C . GLU A 1 204 ? -18.439 -0.988 -0.829 1.00 82.31 204 GLU A C 1
ATOM 1613 O O . GLU A 1 204 ? -18.362 -1.630 0.221 1.00 82.31 204 GLU A O 1
ATOM 1618 N N . VAL A 1 205 ? -17.507 -0.111 -1.202 1.00 78.44 205 VAL A N 1
ATOM 1619 C CA . VAL A 1 205 ? -16.325 0.170 -0.384 1.00 78.44 205 VAL A CA 1
ATOM 1620 C C . VAL A 1 205 ? -16.760 0.794 0.941 1.00 78.44 205 VAL A C 1
ATOM 1622 O O . VAL A 1 205 ? -17.438 1.825 0.926 1.00 78.44 205 VAL A O 1
ATOM 1625 N N . PRO A 1 206 ? -16.363 0.220 2.091 1.00 72.75 206 PRO A N 1
ATOM 1626 C CA . PRO A 1 206 ? -16.738 0.767 3.381 1.00 72.75 206 PRO A CA 1
ATOM 1627 C C . PRO A 1 206 ? -16.267 2.213 3.531 1.00 72.75 206 PRO A C 1
ATOM 1629 O O . PRO A 1 206 ? -15.101 2.542 3.309 1.00 72.75 206 PRO A O 1
ATOM 1632 N N . THR A 1 207 ? -17.185 3.086 3.936 1.00 72.56 207 THR A N 1
ATOM 1633 C CA . THR A 1 207 ? -16.899 4.508 4.122 1.00 72.56 207 THR A CA 1
ATOM 1634 C C . THR A 1 207 ? -16.096 4.753 5.399 1.00 72.56 207 THR A C 1
ATOM 1636 O O . THR A 1 207 ? -16.399 4.179 6.448 1.00 72.56 207 THR A O 1
ATOM 1639 N N . G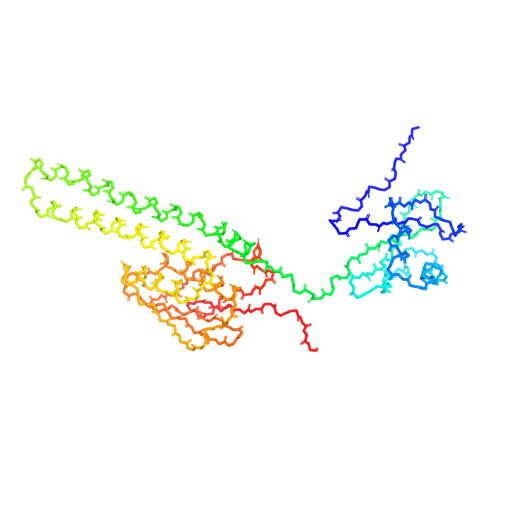LY A 1 208 ? -15.137 5.678 5.336 1.00 83.19 208 GLY A N 1
ATOM 1640 C CA . GLY A 1 208 ? -14.400 6.193 6.492 1.00 83.19 208 GLY A CA 1
ATOM 1641 C C . GLY A 1 208 ? -12.896 5.950 6.415 1.00 83.19 208 GLY A C 1
ATOM 1642 O O . GLY A 1 208 ? -12.435 4.926 5.910 1.00 83.19 208 GLY A O 1
ATOM 1643 N N . ASP A 1 209 ? -12.128 6.892 6.961 1.00 87.62 209 ASP A N 1
ATOM 1644 C CA . ASP A 1 209 ? -10.671 6.931 6.813 1.00 87.62 209 ASP A CA 1
ATOM 1645 C C . ASP A 1 209 ? -9.989 5.638 7.308 1.00 87.62 209 ASP A C 1
ATOM 1647 O O . ASP A 1 209 ? -9.029 5.170 6.701 1.00 87.62 209 ASP A O 1
ATOM 1651 N N . LEU A 1 210 ? -10.512 4.995 8.360 1.00 88.38 210 LEU A N 1
ATOM 1652 C CA . LEU A 1 210 ? -9.992 3.714 8.857 1.00 88.38 210 LEU A CA 1
ATOM 1653 C C . LEU A 1 210 ? -10.060 2.608 7.791 1.00 88.38 210 LEU A C 1
ATOM 1655 O O . LEU A 1 210 ? -9.082 1.890 7.582 1.00 88.38 210 LEU A O 1
ATOM 1659 N N . TRP A 1 211 ? -11.192 2.470 7.098 1.00 90.44 211 TRP A N 1
ATOM 1660 C CA . TRP A 1 211 ? -11.353 1.461 6.049 1.00 90.44 211 TRP A CA 1
ATOM 1661 C C . TRP A 1 211 ? -10.475 1.752 4.835 1.00 90.44 211 TRP A C 1
ATOM 1663 O O . TRP A 1 211 ? -9.884 0.835 4.263 1.00 90.44 211 TRP A O 1
ATOM 1673 N N . ILE A 1 212 ? -10.303 3.032 4.506 1.00 91.62 212 ILE A N 1
ATOM 1674 C CA . ILE A 1 212 ? -9.352 3.474 3.485 1.00 91.62 212 ILE A CA 1
ATOM 1675 C C . ILE A 1 212 ? -7.920 3.104 3.893 1.00 91.62 212 ILE A C 1
ATOM 1677 O O . ILE A 1 212 ? -7.169 2.578 3.074 1.00 91.62 212 ILE A O 1
ATOM 1681 N N . ALA A 1 213 ? -7.542 3.282 5.162 1.00 91.94 213 ALA A N 1
ATOM 1682 C CA . ALA A 1 213 ? -6.231 2.865 5.655 1.00 91.94 213 ALA A CA 1
ATOM 1683 C C . ALA A 1 213 ? -6.035 1.342 5.542 1.00 91.94 213 ALA A C 1
ATOM 1685 O O . ALA A 1 213 ? -4.999 0.895 5.052 1.00 91.94 213 ALA A O 1
ATOM 1686 N N . ALA A 1 214 ? -7.036 0.538 5.916 1.00 92.31 214 ALA A N 1
ATOM 1687 C CA . ALA A 1 214 ? -6.997 -0.919 5.763 1.00 92.31 214 ALA A CA 1
ATOM 1688 C C . ALA A 1 214 ? -6.836 -1.362 4.296 1.00 92.31 214 ALA A C 1
ATOM 1690 O O . ALA A 1 214 ? -6.068 -2.289 4.001 1.00 92.31 214 ALA A O 1
ATOM 1691 N N . LEU A 1 215 ? -7.518 -0.679 3.374 1.00 93.44 215 LEU A N 1
ATOM 1692 C CA . LEU A 1 215 ? -7.388 -0.905 1.938 1.00 93.44 215 LEU A CA 1
ATOM 1693 C C . LEU A 1 215 ? -5.974 -0.572 1.447 1.00 93.44 215 LEU A C 1
ATOM 1695 O O . LEU A 1 215 ? -5.342 -1.390 0.782 1.00 93.44 215 LEU A O 1
ATOM 1699 N N . VAL A 1 216 ? -5.449 0.598 1.815 1.00 94.50 216 VAL A N 1
ATOM 1700 C CA . VAL A 1 216 ? -4.099 1.047 1.442 1.00 94.50 216 VAL A CA 1
ATOM 1701 C C . VAL A 1 216 ? -3.030 0.082 1.956 1.00 94.50 216 VAL A C 1
ATOM 1703 O O . VAL A 1 216 ? -2.140 -0.310 1.199 1.00 94.50 216 VAL A O 1
ATOM 1706 N N . ILE A 1 217 ? -3.133 -0.348 3.218 1.00 94.31 217 ILE A N 1
ATOM 1707 C CA . ILE A 1 217 ? -2.257 -1.375 3.796 1.00 94.31 217 ILE A CA 1
ATOM 1708 C C . ILE A 1 217 ? -2.327 -2.635 2.935 1.00 94.31 217 ILE A C 1
ATOM 1710 O O . ILE A 1 217 ? -1.298 -3.141 2.489 1.00 94.31 217 ILE A O 1
ATOM 1714 N N . SER A 1 218 ? -3.531 -3.116 2.639 1.00 93.94 218 SER A N 1
ATOM 1715 C CA . SER A 1 218 ? -3.711 -4.329 1.845 1.00 93.94 218 SER A CA 1
ATOM 1716 C C . SER A 1 218 ? -3.061 -4.226 0.460 1.00 93.94 218 SER A C 1
ATOM 1718 O O . SER A 1 218 ? -2.301 -5.111 0.064 1.00 93.94 218 SER A O 1
ATOM 1720 N N . LEU A 1 219 ? -3.279 -3.116 -0.246 1.00 94.62 219 LEU A N 1
ATOM 1721 C CA . LEU A 1 219 ? -2.701 -2.861 -1.564 1.00 94.62 219 LEU A CA 1
ATOM 1722 C C . LEU A 1 219 ? -1.170 -2.828 -1.526 1.00 94.62 219 LEU A C 1
ATOM 1724 O O . LEU A 1 219 ? -0.506 -3.476 -2.341 1.00 94.62 219 LEU A O 1
ATOM 1728 N N . GLU A 1 220 ? -0.589 -2.108 -0.567 1.00 93.31 220 GLU A N 1
ATOM 1729 C CA . GLU A 1 220 ? 0.862 -2.023 -0.439 1.00 93.31 220 GLU A CA 1
ATOM 1730 C C . GLU A 1 220 ? 1.486 -3.373 -0.120 1.00 93.31 220 GLU A C 1
ATOM 1732 O O . GLU A 1 220 ? 2.504 -3.745 -0.716 1.00 93.31 220 GLU A O 1
ATOM 1737 N N . PHE A 1 221 ? 0.901 -4.124 0.807 1.00 91.12 221 PHE A N 1
ATOM 1738 C CA . PHE A 1 221 ? 1.432 -5.420 1.205 1.00 91.12 221 PHE A CA 1
ATOM 1739 C C . PHE A 1 221 ? 1.274 -6.483 0.120 1.00 91.12 221 PHE A C 1
ATOM 1741 O O . PHE A 1 221 ? 2.206 -7.270 -0.068 1.00 91.12 221 PHE A O 1
ATOM 1748 N N . ALA A 1 222 ? 0.190 -6.443 -0.656 1.00 91.62 222 ALA A N 1
ATOM 1749 C CA . ALA A 1 222 ? -0.006 -7.333 -1.792 1.00 91.62 222 ALA A CA 1
ATOM 1750 C C . ALA A 1 222 ? 1.014 -7.068 -2.908 1.00 91.62 222 ALA A C 1
ATOM 1752 O O . ALA A 1 222 ? 1.737 -7.977 -3.313 1.00 91.62 222 ALA A O 1
ATOM 1753 N N . ARG A 1 223 ? 1.132 -5.812 -3.364 1.00 90.31 223 ARG A N 1
ATOM 1754 C CA . ARG A 1 223 ? 1.837 -5.442 -4.603 1.00 90.31 223 ARG A CA 1
ATOM 1755 C C . ARG A 1 223 ? 3.197 -6.130 -4.836 1.00 90.31 223 ARG A C 1
ATOM 1757 O O . ARG A 1 223 ? 3.378 -6.675 -5.920 1.00 90.31 223 ARG A O 1
ATOM 1764 N N . PRO A 1 224 ? 4.187 -6.108 -3.919 1.00 87.12 224 PRO A N 1
ATOM 1765 C CA . PRO A 1 224 ? 5.510 -6.666 -4.217 1.00 87.12 224 PRO A CA 1
ATOM 1766 C C . PRO A 1 224 ? 5.547 -8.196 -4.258 1.00 87.12 224 PRO A C 1
ATOM 1768 O O . PRO A 1 224 ? 6.563 -8.753 -4.660 1.00 87.12 224 PRO A O 1
ATOM 1771 N N . GLN A 1 225 ? 4.480 -8.866 -3.825 1.00 89.94 225 GLN A N 1
ATOM 1772 C CA . GLN A 1 225 ? 4.366 -10.324 -3.847 1.00 89.94 225 GLN A CA 1
ATOM 1773 C C . GLN A 1 225 ? 3.723 -10.827 -5.147 1.00 89.94 225 GLN A C 1
ATOM 1775 O O . GLN A 1 225 ? 3.763 -12.022 -5.431 1.00 89.94 225 GLN A O 1
ATOM 1780 N N . LEU A 1 226 ? 3.137 -9.921 -5.933 1.00 89.88 226 LEU A N 1
ATOM 1781 C CA . LEU A 1 226 ? 2.381 -10.244 -7.132 1.00 89.88 226 LEU A CA 1
ATOM 1782 C C . LEU A 1 226 ? 3.294 -10.290 -8.365 1.00 89.88 226 LEU A C 1
ATOM 1784 O O . LEU A 1 226 ? 3.976 -9.302 -8.664 1.00 89.88 226 LEU A O 1
ATOM 1788 N N . PRO A 1 227 ? 3.317 -11.411 -9.106 1.00 88.38 227 PRO A N 1
ATOM 1789 C CA . PRO A 1 227 ? 4.019 -11.474 -10.376 1.00 88.38 227 PRO A CA 1
ATOM 1790 C C . PRO A 1 227 ? 3.280 -10.639 -11.437 1.00 88.38 227 PRO A C 1
ATOM 1792 O O . PRO A 1 227 ? 2.069 -10.426 -11.324 1.00 88.38 227 PRO A O 1
ATOM 1795 N N . PRO A 1 228 ? 3.973 -10.182 -12.495 1.00 86.81 228 PRO A N 1
ATOM 1796 C CA . PRO A 1 228 ? 3.305 -9.616 -13.664 1.00 86.81 228 PRO A CA 1
ATOM 1797 C C . PRO A 1 228 ? 2.246 -10.586 -14.203 1.00 86.81 228 PRO A C 1
ATOM 1799 O O . P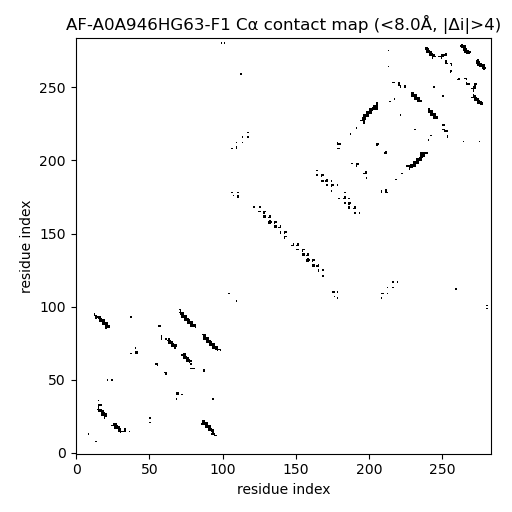RO A 1 228 ? 2.455 -11.795 -14.152 1.00 86.81 228 PRO A O 1
ATOM 1802 N N . GLU A 1 229 ? 1.149 -10.051 -14.737 1.00 87.81 229 GLU A N 1
ATOM 1803 C CA . GLU A 1 229 ? 0.020 -10.808 -15.312 1.00 87.81 229 GLU A CA 1
ATOM 1804 C C . GLU A 1 229 ? -0.843 -11.560 -14.280 1.00 87.81 229 GLU A C 1
ATOM 1806 O O . GLU A 1 229 ? -1.708 -12.348 -14.651 1.00 87.81 229 GLU A O 1
ATOM 1811 N N . SER A 1 230 ? -0.656 -11.283 -12.985 1.00 91.56 230 SER A N 1
ATOM 1812 C CA . SER A 1 230 ? -1.587 -11.700 -11.927 1.00 91.56 230 SER A CA 1
ATOM 1813 C C . SER A 1 230 ? -2.763 -10.729 -11.763 1.00 91.56 230 SER A C 1
ATOM 1815 O O . SER A 1 230 ? -2.753 -9.613 -12.297 1.00 91.56 230 SER A O 1
ATOM 1817 N N . ALA A 1 231 ? -3.765 -11.151 -10.988 1.00 91.31 231 ALA A N 1
ATOM 1818 C CA . ALA A 1 231 ? -4.901 -10.326 -10.594 1.00 91.31 231 ALA A CA 1
ATOM 1819 C C . ALA A 1 231 ? -5.025 -10.250 -9.063 1.00 91.31 231 ALA A C 1
ATOM 1821 O O . ALA A 1 231 ? -4.924 -11.262 -8.364 1.00 91.31 231 ALA A O 1
ATOM 1822 N N . LEU A 1 232 ? -5.255 -9.038 -8.558 1.00 94.50 232 LEU A N 1
ATOM 1823 C CA . LEU A 1 232 ? -5.650 -8.754 -7.184 1.00 94.50 232 LEU A CA 1
ATOM 1824 C C . LEU A 1 232 ? -7.117 -8.321 -7.198 1.00 94.50 232 LEU A C 1
ATOM 1826 O O . LEU A 1 232 ? -7.438 -7.266 -7.747 1.00 94.50 232 LEU A O 1
ATOM 1830 N N . ARG A 1 233 ? -7.987 -9.120 -6.581 1.00 94.44 233 ARG A N 1
ATOM 1831 C CA . ARG A 1 233 ? -9.398 -8.780 -6.385 1.00 94.44 233 ARG A CA 1
ATOM 1832 C C . ARG A 1 233 ? -9.637 -8.384 -4.942 1.00 94.44 233 ARG A C 1
ATOM 1834 O O . ARG A 1 233 ? -9.178 -9.063 -4.024 1.00 94.44 233 ARG A O 1
ATOM 1841 N N . ILE A 1 234 ? -10.355 -7.290 -4.745 1.00 94.06 234 ILE A N 1
ATOM 1842 C CA . ILE A 1 234 ? -10.744 -6.807 -3.427 1.00 94.06 234 ILE A CA 1
ATOM 1843 C C . ILE A 1 234 ? -12.265 -6.815 -3.364 1.00 94.06 234 ILE A C 1
ATOM 1845 O O . ILE A 1 234 ? -12.915 -6.048 -4.060 1.00 94.06 234 ILE A O 1
ATOM 1849 N N . SER A 1 235 ? -12.843 -7.681 -2.543 1.00 92.69 235 SER A N 1
ATOM 1850 C CA . SER A 1 235 ? -14.286 -7.711 -2.317 1.00 92.69 235 SER A CA 1
ATOM 1851 C C . SER A 1 235 ? -14.610 -6.947 -1.039 1.00 92.69 235 SER A C 1
ATOM 1853 O O . SER A 1 235 ? -14.051 -7.211 0.026 1.00 92.69 235 SER A O 1
ATOM 1855 N N . CYS A 1 236 ? -15.497 -5.971 -1.157 1.00 90.25 236 CYS A N 1
ATOM 1856 C CA . CYS A 1 236 ? -15.873 -5.056 -0.097 1.00 90.25 236 CYS A CA 1
ATOM 1857 C C . CYS A 1 236 ? -17.326 -5.286 0.325 1.00 90.25 236 CYS A C 1
ATOM 1859 O O . CYS A 1 236 ? -18.253 -5.207 -0.481 1.00 90.25 236 CYS A O 1
ATOM 1861 N N . GLU A 1 237 ? -17.516 -5.520 1.619 1.00 85.06 237 GLU A N 1
ATOM 1862 C CA . GLU A 1 237 ? -18.815 -5.553 2.282 1.00 85.06 237 GLU A CA 1
ATOM 1863 C C . GLU A 1 237 ? -18.808 -4.572 3.456 1.00 85.06 237 GLU A C 1
ATOM 1865 O O . GLU A 1 237 ? -17.750 -4.191 3.950 1.00 85.06 237 GLU A O 1
ATOM 1870 N N . LYS A 1 238 ? -19.990 -4.201 3.962 1.00 78.19 238 LYS A N 1
ATOM 1871 C CA . LYS A 1 238 ? -20.194 -3.125 4.952 1.00 78.19 238 LYS A CA 1
ATOM 1872 C C . LYS A 1 238 ? -19.163 -3.070 6.096 1.00 78.19 238 LYS A C 1
ATOM 1874 O O . LYS A 1 238 ? -18.756 -1.978 6.481 1.00 78.19 238 LYS A O 1
ATOM 1879 N N . ASN A 1 239 ? -18.744 -4.227 6.618 1.00 81.88 239 ASN A N 1
ATOM 1880 C CA . ASN A 1 239 ? -17.794 -4.344 7.731 1.00 81.88 239 ASN A CA 1
ATOM 1881 C C . ASN A 1 239 ? -16.585 -5.250 7.424 1.00 81.88 239 ASN A C 1
ATOM 1883 O O . ASN A 1 239 ? -15.913 -5.708 8.353 1.00 81.88 239 ASN A O 1
ATOM 1887 N N . VAL A 1 240 ? -16.327 -5.557 6.150 1.00 88.38 240 VAL A N 1
ATOM 1888 C CA . VAL A 1 240 ? -15.325 -6.552 5.753 1.00 88.38 240 VAL A CA 1
ATOM 1889 C C . VAL A 1 240 ? -14.642 -6.140 4.450 1.00 88.38 240 VAL A C 1
ATOM 1891 O O . VAL A 1 240 ? -15.300 -5.781 3.478 1.00 88.38 240 VAL A O 1
ATOM 1894 N N . ILE A 1 241 ? -13.313 -6.244 4.408 1.00 91.88 241 ILE A N 1
ATOM 1895 C CA . ILE A 1 241 ? -12.542 -6.204 3.159 1.00 91.88 241 ILE A CA 1
ATOM 1896 C C . ILE A 1 241 ? -11.902 -7.572 2.966 1.00 91.88 241 ILE A C 1
ATOM 1898 O O . ILE A 1 241 ? -11.102 -8.004 3.792 1.00 91.88 241 ILE A O 1
ATOM 1902 N N . GLN A 1 242 ? -12.228 -8.243 1.871 1.00 93.75 242 GLN A N 1
ATOM 1903 C CA . GLN A 1 242 ? -11.609 -9.499 1.476 1.00 93.75 242 GLN A CA 1
ATOM 1904 C C . GLN A 1 242 ? -10.626 -9.242 0.343 1.00 93.75 242 GLN A C 1
ATOM 1906 O O . GLN A 1 242 ? -10.970 -8.664 -0.683 1.00 93.75 242 GLN A O 1
ATOM 1911 N N . VAL A 1 243 ? -9.389 -9.678 0.526 1.00 94.00 243 VAL A N 1
ATOM 1912 C CA . VAL A 1 243 ? -8.329 -9.580 -0.470 1.00 94.00 243 VAL A CA 1
ATOM 1913 C C . VAL A 1 243 ? -8.098 -10.967 -1.028 1.00 94.00 243 VAL A C 1
ATOM 1915 O O . VAL A 1 243 ? -7.702 -11.871 -0.296 1.00 94.00 243 VAL A O 1
ATOM 1918 N N . HIS A 1 244 ? -8.322 -11.128 -2.325 1.00 92.94 244 HIS A N 1
ATOM 1919 C CA . HIS A 1 244 ? -8.100 -12.366 -3.049 1.00 92.94 244 HIS A CA 1
ATOM 1920 C C . HIS A 1 244 ? -7.025 -12.178 -4.116 1.00 92.94 244 HIS A C 1
ATOM 1922 O O . HIS A 1 244 ? -7.014 -11.193 -4.855 1.00 92.94 244 HIS A O 1
ATOM 1928 N N . VAL A 1 245 ? -6.120 -13.147 -4.210 1.00 88.06 245 VAL A N 1
ATOM 1929 C CA . VAL A 1 245 ? -5.022 -13.124 -5.172 1.00 88.06 245 VAL A CA 1
ATOM 1930 C C . VAL A 1 245 ? -5.119 -14.333 -6.080 1.00 88.06 245 VAL A C 1
ATOM 1932 O O . VAL A 1 245 ? -5.047 -15.473 -5.620 1.00 88.06 245 VAL A O 1
ATOM 1935 N N . GLU A 1 246 ? -5.216 -14.082 -7.379 1.00 85.19 246 GLU A N 1
ATOM 1936 C CA . GLU A 1 246 ? -5.224 -15.141 -8.379 1.00 85.19 246 GLU A CA 1
ATOM 1937 C C . GLU A 1 246 ? -3.807 -15.465 -8.862 1.00 85.19 246 GLU A C 1
ATOM 1939 O O . GLU A 1 246 ? -2.936 -14.601 -8.977 1.00 85.19 246 GLU A O 1
ATOM 1944 N N . GLY A 1 247 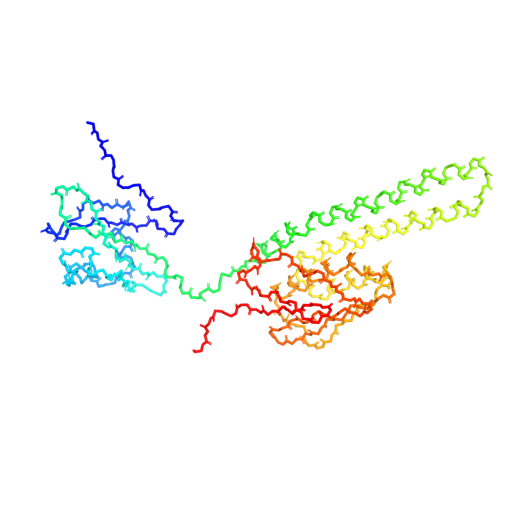? -3.570 -16.741 -9.176 1.00 77.50 247 GLY A N 1
ATOM 1945 C CA . GLY A 1 247 ? -2.309 -17.196 -9.770 1.00 77.50 247 GLY A CA 1
ATOM 1946 C C . GLY A 1 247 ? -1.171 -17.455 -8.777 1.00 77.50 247 GLY A C 1
ATOM 1947 O O . GLY A 1 247 ? -0.064 -17.786 -9.202 1.00 77.50 247 GLY A O 1
ATOM 1948 N N . LEU A 1 248 ? -1.424 -17.366 -7.467 1.00 83.69 248 LEU A N 1
ATOM 1949 C CA . LEU A 1 248 ? -0.458 -17.714 -6.420 1.00 83.69 248 LEU A CA 1
ATOM 1950 C C . LEU A 1 248 ? -0.929 -18.892 -5.558 1.00 83.69 248 LEU A C 1
ATOM 1952 O O . LEU A 1 248 ? -2.106 -19.233 -5.514 1.00 83.69 248 LEU A O 1
ATOM 1956 N N . LYS A 1 249 ? 0.025 -19.539 -4.874 1.00 84.00 249 LYS A N 1
ATOM 1957 C CA . LYS A 1 249 ? -0.251 -20.602 -3.887 1.00 84.00 249 LYS A CA 1
ATOM 1958 C C . LYS A 1 249 ? -0.397 -20.064 -2.465 1.00 84.00 249 LYS A C 1
ATOM 1960 O O . LYS A 1 249 ? -1.096 -20.658 -1.655 1.00 84.00 249 LYS A O 1
ATOM 1965 N N . SER A 1 250 ? 0.297 -18.973 -2.162 1.00 85.00 250 SER A N 1
ATOM 1966 C CA . SER A 1 250 ? 0.308 -18.332 -0.851 1.00 85.00 250 SER A CA 1
ATOM 1967 C C . SER A 1 250 ? 0.762 -16.887 -0.993 1.00 85.00 250 SER A C 1
ATOM 1969 O O . SER A 1 250 ? 1.615 -16.593 -1.833 1.00 85.00 250 SER A O 1
ATOM 1971 N N . ILE A 1 251 ? 0.260 -16.021 -0.122 1.00 88.12 251 ILE A N 1
ATOM 1972 C CA . ILE A 1 251 ? 0.717 -14.643 0.032 1.00 88.12 251 ILE A CA 1
ATOM 1973 C C . ILE A 1 251 ? 0.864 -14.335 1.523 1.00 88.12 251 ILE A C 1
ATOM 1975 O O . ILE A 1 251 ? 0.111 -14.856 2.346 1.00 88.12 251 ILE A O 1
ATOM 1979 N N . ASN A 1 252 ? 1.845 -13.511 1.881 1.00 87.38 252 ASN A N 1
ATOM 1980 C CA . ASN A 1 252 ? 2.019 -13.076 3.259 1.00 87.38 252 ASN A CA 1
ATOM 1981 C C . ASN A 1 252 ? 1.030 -11.960 3.583 1.00 87.38 252 ASN A C 1
ATOM 1983 O O . ASN A 1 252 ? 0.938 -10.968 2.853 1.00 87.38 252 ASN A O 1
ATOM 1987 N N . ILE A 1 253 ? 0.344 -12.127 4.707 1.00 88.38 253 ILE A N 1
ATOM 1988 C CA . ILE A 1 253 ? -0.559 -11.138 5.284 1.00 88.38 253 ILE A CA 1
ATOM 1989 C C . ILE A 1 253 ? 0.218 -9.911 5.804 1.00 88.38 253 ILE A C 1
ATOM 1991 O O . ILE A 1 253 ? 1.382 -10.054 6.197 1.00 88.38 253 ILE A O 1
ATOM 1995 N N . PRO A 1 254 ? -0.381 -8.705 5.828 1.00 87.19 254 PRO A N 1
ATOM 1996 C CA . PRO A 1 254 ? 0.237 -7.544 6.464 1.00 87.19 254 PRO A CA 1
ATOM 1997 C C . PRO A 1 254 ? 0.599 -7.809 7.944 1.00 87.19 254 PRO A C 1
ATOM 1999 O O . PRO A 1 254 ? -0.247 -8.303 8.691 1.00 87.19 254 PRO A O 1
ATOM 2002 N N . PRO A 1 255 ? 1.812 -7.448 8.411 1.00 81.25 255 PRO A N 1
ATOM 2003 C CA . PRO A 1 255 ? 2.264 -7.617 9.792 1.00 81.25 255 PRO A CA 1
ATOM 2004 C C . PRO A 1 255 ? 1.727 -6.487 10.683 1.00 81.25 255 PRO A C 1
ATOM 2006 O O . PRO A 1 255 ? 2.481 -5.738 11.295 1.00 81.25 255 PRO A O 1
ATOM 2009 N N . VAL A 1 256 ? 0.407 -6.318 10.715 1.00 78.06 256 VAL A N 1
ATOM 2010 C CA . VAL A 1 256 ? -0.275 -5.290 11.524 1.00 78.06 256 VAL A CA 1
ATOM 2011 C C . VAL A 1 256 ? -0.688 -5.802 12.906 1.00 78.06 256 VAL A C 1
ATOM 2013 O O . VAL A 1 256 ? -1.442 -5.132 13.598 1.00 78.06 256 VAL A O 1
ATOM 2016 N N . GLN A 1 257 ? -0.203 -6.986 13.295 1.00 62.19 257 GLN A N 1
ATOM 2017 C CA . GLN A 1 257 ? -0.597 -7.689 14.519 1.00 62.19 257 GLN A CA 1
ATOM 2018 C C . GLN A 1 257 ? 0.096 -7.183 15.798 1.00 62.19 257 GLN A C 1
ATOM 2020 O O . GLN A 1 257 ? -0.263 -7.655 16.862 1.00 62.19 257 GLN A O 1
ATOM 2025 N N . ASP A 1 258 ? 1.033 -6.231 15.699 1.00 64.94 258 ASP A N 1
ATOM 2026 C CA . ASP A 1 258 ? 1.813 -5.710 16.838 1.00 64.94 258 ASP A CA 1
ATOM 2027 C C . ASP A 1 258 ? 1.877 -4.160 16.852 1.00 64.94 258 ASP A C 1
ATOM 2029 O O . ASP A 1 258 ? 2.929 -3.567 17.104 1.00 64.94 258 ASP A O 1
ATOM 2033 N N . GLY A 1 259 ? 0.792 -3.450 16.509 1.00 72.44 259 GLY A N 1
ATOM 2034 C CA . GLY A 1 259 ? 0.855 -1.984 16.385 1.00 72.44 259 GLY A CA 1
ATOM 2035 C C . GLY A 1 259 ? -0.481 -1.245 16.345 1.00 72.44 259 GLY A C 1
ATOM 2036 O O . GLY A 1 259 ? -1.536 -1.824 16.548 1.00 72.44 259 GLY A O 1
ATOM 2037 N N . PHE A 1 260 ? -0.433 0.057 16.042 1.00 84.38 260 PHE A N 1
ATOM 2038 C CA . PHE A 1 260 ? -1.588 0.973 16.065 1.00 84.38 260 PHE A CA 1
ATOM 2039 C C . PHE A 1 260 ? -2.853 0.425 15.377 1.00 84.38 260 PHE A C 1
ATOM 2041 O O . PHE A 1 260 ? -3.955 0.540 15.902 1.00 84.38 260 PHE A O 1
ATOM 2048 N N . PHE A 1 261 ? -2.704 -0.198 14.205 1.00 86.38 261 PHE A N 1
ATOM 2049 C CA . PHE A 1 261 ? -3.831 -0.731 13.432 1.00 86.38 261 PHE A CA 1
ATOM 2050 C C . PHE A 1 261 ? -4.449 -2.001 14.028 1.00 86.38 261 PHE A C 1
ATOM 2052 O O . PHE A 1 261 ? -5.585 -2.334 13.687 1.00 86.38 261 PHE A O 1
ATOM 2059 N N . GLU A 1 262 ? -3.739 -2.681 14.926 1.00 84.56 262 GLU A N 1
ATOM 2060 C CA . GLU A 1 262 ? -4.237 -3.857 15.631 1.00 84.56 262 GLU A CA 1
ATOM 2061 C C . GLU A 1 262 ? -5.416 -3.510 16.551 1.00 84.56 262 GLU A C 1
ATOM 2063 O O . GLU A 1 262 ? -6.329 -4.312 16.717 1.00 84.56 262 GLU A O 1
ATOM 2068 N N . GLU A 1 263 ? -5.448 -2.292 17.101 1.00 82.94 263 GLU A N 1
ATOM 2069 C CA . GLU A 1 263 ? -6.555 -1.812 17.940 1.00 82.94 263 GLU A CA 1
ATOM 2070 C C . GLU A 1 263 ? -7.885 -1.766 17.162 1.00 82.94 263 GLU A C 1
ATOM 2072 O O . GLU A 1 263 ? -8.957 -1.922 17.745 1.00 82.94 263 GLU A O 1
ATOM 2077 N N . PHE A 1 264 ? -7.827 -1.586 15.838 1.00 86.00 264 PHE A N 1
ATOM 2078 C CA . PHE A 1 264 ? -9.000 -1.332 14.996 1.00 86.00 264 PHE A CA 1
ATOM 2079 C C . PHE A 1 264 ? -9.370 -2.499 14.089 1.00 86.00 264 PHE A C 1
ATOM 2081 O O . PHE A 1 264 ? -10.538 -2.633 13.719 1.00 86.00 264 PHE A O 1
ATOM 2088 N N . PHE A 1 265 ? -8.403 -3.335 13.714 1.00 88.81 265 PHE A N 1
ATOM 2089 C CA . PHE A 1 265 ? -8.586 -4.349 12.686 1.00 88.81 265 PHE A CA 1
ATOM 2090 C C . PHE A 1 265 ? -8.075 -5.720 13.107 1.00 88.81 265 PHE A C 1
ATOM 2092 O O . PHE A 1 265 ? -7.104 -5.875 13.844 1.00 88.81 265 PHE A O 1
ATOM 2099 N N . ASN A 1 266 ? -8.727 -6.744 12.576 1.00 89.31 266 ASN A N 1
ATOM 2100 C CA . ASN A 1 266 ? -8.225 -8.102 12.571 1.00 89.31 266 ASN A CA 1
ATOM 2101 C C . ASN A 1 266 ? -7.921 -8.499 11.127 1.00 89.31 266 ASN A C 1
ATOM 2103 O O . ASN A 1 266 ? -8.820 -8.541 10.290 1.00 89.31 266 ASN A O 1
ATOM 2107 N N . PHE A 1 267 ? -6.647 -8.770 10.854 1.00 90.69 267 PHE A N 1
ATOM 2108 C CA . PHE A 1 267 ? -6.178 -9.295 9.580 1.00 90.69 267 PHE A CA 1
ATOM 2109 C C . PHE A 1 267 ? -5.981 -10.798 9.748 1.00 90.69 267 PHE A C 1
ATOM 2111 O O . PHE A 1 267 ? -5.106 -11.236 10.502 1.00 90.69 267 PHE A O 1
ATOM 2118 N N . LYS A 1 268 ? -6.782 -11.588 9.031 1.00 90.00 268 LYS A N 1
ATOM 2119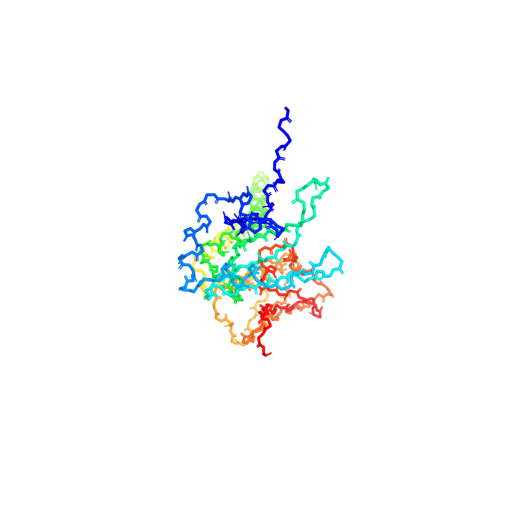 C CA . LYS A 1 268 ? -6.740 -13.050 9.077 1.00 90.00 268 LYS A CA 1
ATOM 2120 C C . LYS A 1 268 ? -6.515 -13.627 7.688 1.00 90.00 268 LYS A C 1
ATOM 2122 O O . LYS A 1 268 ? -7.135 -13.186 6.729 1.00 90.00 268 LYS A O 1
ATOM 2127 N N . THR A 1 269 ? -5.642 -14.622 7.576 1.00 90.19 269 THR A N 1
ATOM 2128 C CA . THR A 1 269 ? -5.419 -15.327 6.311 1.00 90.19 269 THR A CA 1
ATOM 2129 C C . THR A 1 269 ? -6.678 -16.074 5.881 1.00 90.19 269 THR A C 1
ATOM 2131 O O . THR A 1 269 ? -7.329 -16.740 6.688 1.00 90.19 269 THR A O 1
ATOM 2134 N N . GLU A 1 270 ? -7.008 -15.983 4.595 1.00 88.75 270 GLU A N 1
ATOM 2135 C CA . GLU A 1 270 ? -8.151 -16.672 4.003 1.00 88.75 270 GLU A CA 1
ATOM 2136 C C . GLU A 1 270 ? -7.846 -17.019 2.544 1.00 88.75 270 GLU A C 1
ATOM 2138 O O . GLU A 1 270 ? -7.552 -16.148 1.726 1.00 88.75 270 GLU A O 1
ATOM 2143 N N . GLY A 1 271 ? -7.855 -18.314 2.218 1.00 87.75 271 GLY A N 1
ATOM 2144 C CA . GLY A 1 271 ? -7.427 -18.793 0.903 1.00 87.75 271 GLY A CA 1
ATOM 2145 C C . GLY A 1 271 ? -6.010 -18.321 0.539 1.00 87.75 271 GLY A C 1
ATOM 2146 O O . GLY A 1 271 ? -5.081 -18.443 1.336 1.00 87.75 271 GLY A O 1
ATOM 2147 N N . VAL A 1 272 ? -5.851 -17.775 -0.672 1.00 88.69 272 VAL A N 1
ATOM 2148 C CA . VAL A 1 272 ? -4.595 -17.177 -1.180 1.00 88.69 272 VAL A CA 1
ATOM 2149 C C . VAL A 1 272 ? -4.538 -15.670 -0.868 1.00 88.69 272 VAL A C 1
ATOM 2151 O O . VAL A 1 272 ? -3.953 -14.882 -1.600 1.00 88.69 272 VAL A O 1
ATOM 2154 N N . GLY A 1 273 ? -5.168 -15.233 0.215 1.00 92.56 273 GLY A N 1
ATOM 2155 C CA . GLY A 1 273 ? -5.246 -13.827 0.581 1.00 92.56 273 GLY A CA 1
ATOM 2156 C C . GLY A 1 273 ? -5.545 -13.633 2.059 1.00 92.56 273 GLY A C 1
ATOM 2157 O O . GLY A 1 273 ? -5.082 -14.402 2.909 1.00 92.56 273 GLY A O 1
ATOM 2158 N N . TRP A 1 274 ? -6.285 -12.579 2.378 1.00 94.88 274 TRP A N 1
ATOM 2159 C CA . TRP A 1 274 ? -6.683 -12.283 3.749 1.00 94.88 274 TRP A CA 1
ATOM 2160 C C . TRP A 1 274 ? -7.988 -11.514 3.800 1.00 94.88 274 TRP A C 1
ATOM 2162 O O . TRP A 1 274 ? -8.388 -10.848 2.850 1.00 94.88 274 TRP A O 1
ATOM 2172 N N . VAL A 1 275 ? -8.615 -11.572 4.962 1.00 93.44 275 VAL A N 1
ATOM 2173 C CA . VAL A 1 275 ? -9.785 -10.784 5.298 1.00 93.44 275 VAL A CA 1
ATOM 2174 C C . VAL A 1 275 ? -9.432 -9.805 6.400 1.00 93.44 275 VAL A C 1
ATOM 2176 O O . VAL A 1 275 ? -8.707 -10.130 7.344 1.00 93.44 275 VAL A O 1
ATOM 2179 N N . VAL A 1 276 ? -9.943 -8.591 6.244 1.00 93.25 276 VAL A N 1
ATOM 2180 C CA . VAL A 1 276 ? -9.871 -7.511 7.214 1.00 93.25 276 VAL A CA 1
ATOM 2181 C C . VAL A 1 276 ? -11.261 -7.295 7.783 1.00 93.25 276 VAL A C 1
ATOM 2183 O O . VAL A 1 276 ? -12.181 -6.909 7.063 1.00 93.25 276 VAL A O 1
ATOM 2186 N N . THR A 1 277 ? -11.404 -7.514 9.083 1.00 90.81 277 THR A N 1
ATOM 2187 C CA . THR A 1 277 ? -12.621 -7.181 9.829 1.00 90.81 277 THR A CA 1
ATOM 2188 C C . THR A 1 277 ? -12.310 -6.096 10.844 1.00 90.81 277 THR A C 1
ATOM 2190 O O . THR A 1 277 ? -11.218 -6.070 11.419 1.00 90.81 277 THR A O 1
ATOM 2193 N N . ARG A 1 278 ? -13.267 -5.210 11.113 1.00 85.75 278 ARG A N 1
ATOM 2194 C CA . ARG A 1 278 ? -13.131 -4.252 12.214 1.00 85.75 278 ARG A CA 1
ATOM 2195 C C . ARG A 1 278 ? -13.219 -4.998 13.546 1.00 85.75 278 ARG A C 1
ATOM 2197 O O . ARG A 1 278 ? -14.060 -5.881 13.696 1.00 85.75 278 ARG A O 1
ATOM 2204 N N . ARG A 1 279 ? -12.368 -4.653 14.512 1.00 79.19 279 ARG A N 1
ATOM 2205 C CA . ARG A 1 279 ? -12.572 -5.055 15.906 1.00 79.19 279 ARG A CA 1
ATOM 2206 C C . ARG A 1 279 ? -13.724 -4.204 16.436 1.00 79.19 279 ARG A C 1
ATOM 2208 O O . ARG A 1 279 ? -13.561 -3.014 16.701 1.00 79.19 279 ARG A O 1
ATOM 2215 N N . GLU A 1 280 ? -14.922 -4.773 16.467 1.00 64.00 280 GLU A N 1
ATOM 2216 C CA . GLU A 1 280 ? -16.027 -4.171 17.206 1.00 64.00 280 GLU A CA 1
ATOM 2217 C C . GLU A 1 280 ? -15.686 -4.284 18.697 1.00 64.00 280 GLU A C 1
ATOM 2219 O O . GLU A 1 280 ? -15.280 -5.349 19.162 1.00 64.00 280 GLU A O 1
ATOM 2224 N N . GLY A 1 281 ? -15.807 -3.187 19.451 1.00 44.88 281 GLY A N 1
ATOM 2225 C CA . GLY A 1 281 ? -15.960 -3.329 20.895 1.00 44.88 281 GLY A CA 1
ATOM 2226 C C . GLY A 1 281 ? -17.248 -4.113 21.099 1.00 44.88 281 GLY A C 1
ATOM 2227 O O . GLY A 1 281 ? -18.283 -3.657 20.613 1.00 44.88 281 GLY A O 1
ATOM 2228 N N . GLU A 1 282 ? -17.164 -5.302 21.702 1.00 30.23 282 GLU A N 1
ATOM 2229 C CA . GLU A 1 282 ? -18.308 -6.189 21.935 1.00 30.23 282 GLU A CA 1
ATOM 2230 C C . GLU A 1 282 ? -19.510 -5.369 22.415 1.00 30.23 282 GLU A C 1
ATOM 2232 O O . GLU A 1 282 ? -19.518 -4.808 23.510 1.00 30.23 282 GLU A O 1
ATOM 2237 N N . SER A 1 283 ? -20.496 -5.226 21.537 1.00 27.41 283 SER A N 1
ATOM 2238 C CA . SER A 1 283 ? -21.750 -4.551 21.830 1.00 27.41 283 SER A CA 1
ATOM 2239 C C . SER A 1 283 ? -22.882 -5.346 21.200 1.00 27.41 283 SER A C 1
ATOM 2241 O O . SER A 1 283 ? -23.298 -5.119 20.066 1.00 27.41 283 SER A O 1
ATOM 2243 N N . SER A 1 284 ? -23.377 -6.288 21.995 1.00 28.69 284 SER A N 1
ATOM 2244 C CA . SER A 1 284 ? -24.764 -6.748 21.995 1.00 28.69 284 SER A CA 1
ATOM 2245 C C . SER A 1 284 ? -25.139 -7.154 23.409 1.00 28.69 284 SER A C 1
ATOM 2247 O O . SER A 1 284 ? -24.395 -7.999 23.956 1.00 28.69 284 SER A O 1
#

Solvent-accessible surface area (backbone atoms only — not comparable to full-atom values): 16206 Å² total; per-residue (Å²): 135,88,83,75,71,85,74,77,74,93,52,100,63,60,79,28,33,35,34,34,27,65,85,74,74,37,78,75,49,64,41,82,61,31,68,62,54,50,58,75,41,35,98,60,70,57,69,57,60,63,69,69,50,90,72,67,96,49,88,89,63,72,69,77,45,72,43,79,48,48,91,50,31,26,40,37,38,37,83,46,87,63,101,54,99,73,60,54,31,37,37,39,30,44,33,65,41,78,51,90,68,69,79,81,71,48,71,67,57,49,44,50,54,51,42,65,72,43,43,68,58,52,54,52,50,43,52,51,24,50,50,41,28,52,53,20,51,58,52,26,55,56,23,60,76,70,67,38,62,71,54,33,54,52,21,50,54,47,22,51,51,16,52,53,53,41,51,40,51,50,51,36,59,58,30,49,77,73,57,41,64,69,59,36,50,53,29,48,49,54,48,34,49,78,52,44,26,48,76,48,78,44,75,56,73,46,84,52,59,68,49,50,48,54,49,50,51,50,52,62,50,45,54,86,76,56,58,67,76,28,39,43,39,36,42,26,41,85,68,36,42,35,40,43,42,50,95,58,88,68,59,78,73,75,87,46,84,84,47,85,60,37,75,48,37,44,80,43,80,44,90,38,26,31,34,40,34,62,54,70,76,92,80,130

Mean predicted aligned error: 15.74 Å